Protein AF-0000000074259592 (afdb_homodimer)

InterPro domains:
  IPR006016 UspA [PF00582] (2-137)
  IPR014729 Rossmann-like alpha/beta/alpha sandwich fold [G3DSA:3.40.50.620] (1-137)

Solvent-accessible surface area (backbone atoms only — not comparable to full-atom values): 14559 Å² total; per-residue (Å²): 89,28,24,33,16,50,34,65,94,52,82,55,28,52,59,16,46,52,50,28,46,52,50,11,59,39,65,70,35,50,33,33,30,34,14,59,25,67,76,77,65,70,82,54,74,64,87,64,73,86,43,76,61,59,54,50,49,39,16,50,55,16,17,48,51,20,39,52,50,43,46,71,70,37,68,88,56,83,65,44,54,37,34,36,71,51,56,53,37,62,52,51,43,53,47,39,59,73,59,47,30,61,31,38,23,30,63,40,52,66,60,49,90,84,66,58,84,70,70,49,69,46,60,50,45,39,58,31,63,31,84,42,32,35,32,34,37,40,75,129,91,27,23,34,16,51,36,66,95,52,83,54,30,50,58,16,47,52,52,28,48,51,50,12,60,40,66,71,34,50,34,33,31,33,14,58,24,66,76,76,66,71,81,53,73,66,84,63,73,87,44,76,62,57,56,50,50,40,17,51,54,16,17,49,53,20,38,52,51,45,45,71,69,39,68,89,54,83,64,45,54,36,35,36,70,49,56,53,38,61,51,51,44,52,48,38,60,73,60,47,30,61,32,39,24,28,63,40,49,66,61,49,91,85,66,55,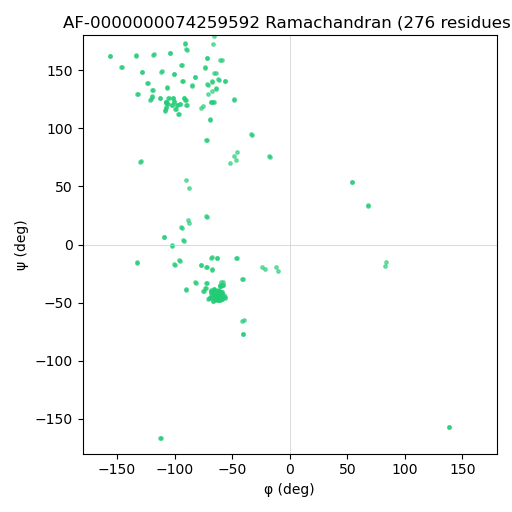84,71,69,49,70,46,60,50,44,37,58,32,63,32,83,43,33,34,33,34,36,40,76,129

Sequence (280 aa):
MPIVAAVDQSERAELVVTRAADLADAYGHDLHIVHVGTLSVGNLATESTQDSEDVDEASRAAEEVAREIGQRVQPDRSFDAIGLVGNPAEELIAYSQECDAEYIVISGRKKSPVGKALFGSVTQSLLLSADRPVVTVMPQMPIVAAVDQSERAELVVTRAADLADAYGHDLHIVHVGTLSVGNLATESTQDSEDVDEASRAAEEVAREIGQRVQPDRSFDAIGLVGNPAEELIAYSQECDAEYIVISGRKKSPVGKALFGSVTQSLLLSADRPVVTVMPQ

pLDDT: mean 87.68, std 16.37, range [43.25, 98.94]

Structure (mmCIF, N/CA/C/O backbone):
data_AF-0000000074259592-model_v1
#
loop_
_entity.id
_entity.type
_entity.pdbx_description
1 polymer 'Universal stress protein'
#
loop_
_atom_site.group_PDB
_atom_site.id
_atom_site.type_symbol
_atom_site.label_atom_id
_atom_site.label_alt_id
_atom_site.label_comp_id
_atom_site.label_asym_id
_atom_site.label_entity_id
_atom_site.label_seq_id
_atom_site.pdbx_PDB_ins_code
_atom_site.Cartn_x
_atom_site.Cartn_y
_atom_site.Cartn_z
_atom_site.occupancy
_atom_site.B_iso_or_equiv
_atom_site.auth_seq_id
_atom_site.auth_comp_id
_atom_site.auth_asym_id
_atom_site.auth_atom_id
_atom_site.pdbx_PDB_model_num
ATOM 1 N N . MET A 1 1 ? 12.102 -12.758 2.355 1 93.88 1 MET A N 1
ATOM 2 C CA . MET A 1 1 ? 10.812 -12.07 2.367 1 93.88 1 MET A CA 1
ATOM 3 C C . MET A 1 1 ? 10.555 -11.383 1.031 1 93.88 1 MET A C 1
ATOM 5 O O . MET A 1 1 ? 11 -10.25 0.816 1 93.88 1 MET A O 1
ATOM 9 N N . PRO A 1 2 ? 9.938 -12.117 0.135 1 98.62 2 PRO A N 1
ATOM 10 C CA . PRO A 1 2 ? 9.773 -11.578 -1.215 1 98.62 2 PRO A CA 1
ATOM 11 C C . PRO A 1 2 ? 8.742 -10.453 -1.275 1 98.62 2 PRO A C 1
ATOM 13 O O . PRO A 1 2 ? 7.973 -10.258 -0.329 1 98.62 2 PRO A O 1
ATOM 16 N N . ILE A 1 3 ? 8.836 -9.695 -2.322 1 98.88 3 ILE A N 1
ATOM 17 C CA . ILE A 1 3 ? 7.773 -8.781 -2.73 1 98.88 3 ILE A CA 1
ATOM 18 C C . ILE A 1 3 ? 6.828 -9.492 -3.693 1 98.88 3 ILE A C 1
ATOM 20 O O . ILE A 1 3 ? 7.262 -10.031 -4.715 1 98.88 3 ILE A O 1
ATOM 24 N N . VAL A 1 4 ? 5.555 -9.5 -3.342 1 98.88 4 VAL A N 1
ATOM 25 C CA . VAL A 1 4 ? 4.57 -10.18 -4.172 1 98.88 4 VAL A CA 1
ATOM 26 C C . VAL A 1 4 ? 3.844 -9.164 -5.055 1 98.88 4 VAL A C 1
ATOM 28 O O . VAL A 1 4 ? 3.197 -8.25 -4.547 1 98.88 4 VAL A O 1
ATOM 31 N N . ALA A 1 5 ? 4.031 -9.328 -6.332 1 98.88 5 ALA A N 1
ATOM 32 C CA . ALA A 1 5 ? 3.268 -8.562 -7.312 1 98.88 5 ALA A CA 1
ATOM 33 C C . ALA A 1 5 ? 2.072 -9.359 -7.824 1 98.88 5 ALA A C 1
ATOM 35 O O . ALA A 1 5 ? 2.24 -10.367 -8.516 1 98.88 5 ALA A O 1
ATOM 36 N N . ALA A 1 6 ? 0.923 -8.883 -7.457 1 98.56 6 ALA A N 1
ATOM 37 C CA . ALA A 1 6 ? -0.299 -9.523 -7.93 1 98.56 6 ALA A CA 1
ATOM 38 C C . ALA A 1 6 ? -0.765 -8.922 -9.25 1 98.56 6 ALA A C 1
ATOM 40 O O . ALA A 1 6 ? -1.098 -7.738 -9.312 1 98.56 6 ALA A O 1
ATOM 41 N N . VAL A 1 7 ? -0.852 -9.805 -10.305 1 97.69 7 VAL A N 1
ATOM 42 C CA . VAL A 1 7 ? -1.139 -9.25 -11.625 1 97.69 7 VAL A CA 1
ATOM 43 C C . VAL A 1 7 ? -2.312 -9.992 -12.25 1 97.69 7 VAL A C 1
ATOM 45 O O . VAL A 1 7 ? -2.613 -11.125 -11.875 1 97.69 7 VAL A O 1
ATOM 48 N N . ASP A 1 8 ? -3 -9.227 -13 1 92.06 8 ASP A N 1
ATOM 49 C CA . ASP A 1 8 ? -3.939 -9.82 -13.945 1 92.06 8 ASP A CA 1
ATOM 50 C C . ASP A 1 8 ? -3.482 -9.602 -15.391 1 92.06 8 ASP A C 1
ATOM 52 O O . ASP A 1 8 ? -2.318 -9.281 -15.633 1 92.06 8 ASP A O 1
ATOM 56 N N . GLN A 1 9 ? -4.359 -9.836 -16.312 1 90.25 9 GLN A N 1
ATOM 57 C CA . GLN A 1 9 ? -3.926 -9.766 -17.703 1 90.25 9 GLN A CA 1
ATOM 58 C C . GLN A 1 9 ? -4.195 -8.391 -18.297 1 90.25 9 GLN A C 1
ATOM 60 O O . GLN A 1 9 ? -4.113 -8.203 -19.516 1 90.25 9 GLN A O 1
ATOM 65 N N . SER A 1 10 ? -4.473 -7.422 -17.391 1 87.94 10 SER A N 1
ATOM 66 C CA . SER A 1 10 ? -4.734 -6.07 -17.859 1 87.94 10 SER A CA 1
ATOM 67 C C . SER A 1 10 ? -3.445 -5.254 -17.953 1 87.94 10 SER A C 1
ATOM 69 O O . SER A 1 10 ? -2.4 -5.688 -17.453 1 87.94 10 SER A O 1
ATOM 71 N N . GLU A 1 11 ? -3.502 -4.094 -18.609 1 87.81 11 GLU A N 1
ATOM 72 C CA . GLU A 1 11 ? -2.361 -3.199 -18.797 1 87.81 11 GLU A CA 1
ATOM 73 C C . GLU A 1 11 ? -1.863 -2.672 -17.453 1 87.81 11 GLU A C 1
ATOM 75 O O . GLU A 1 11 ? -0.73 -2.199 -17.344 1 87.81 11 GLU A O 1
ATOM 80 N N . ARG A 1 12 ? -2.549 -2.857 -16.453 1 91.44 12 ARG A N 1
ATOM 81 C CA . ARG A 1 12 ? -2.178 -2.369 -15.125 1 91.44 12 ARG A CA 1
ATOM 82 C C . ARG A 1 12 ? -1.099 -3.246 -14.5 1 91.44 12 ARG A C 1
ATOM 84 O O . ARG A 1 12 ? -0.443 -2.842 -13.531 1 91.44 12 ARG A O 1
ATOM 91 N N . ALA A 1 13 ? -0.958 -4.395 -15.039 1 95.56 13 ALA A N 1
ATOM 92 C CA . ALA A 1 13 ? 0.048 -5.332 -14.539 1 95.56 13 ALA A CA 1
ATOM 93 C C . ALA A 1 13 ? 1.448 -4.73 -14.633 1 95.56 13 ALA A C 1
ATOM 95 O O . ALA A 1 13 ? 2.305 -5.004 -13.789 1 95.56 13 ALA A O 1
ATOM 96 N N . GLU A 1 14 ? 1.618 -3.895 -15.664 1 95.75 14 GLU A N 1
ATOM 97 C CA . GLU A 1 14 ? 2.932 -3.283 -15.844 1 95.75 14 GLU A CA 1
ATOM 98 C C . GLU A 1 14 ? 3.285 -2.371 -14.672 1 95.75 14 GLU A C 1
ATOM 100 O O . GLU A 1 14 ? 4.414 -2.398 -14.18 1 95.75 14 GLU A O 1
ATOM 105 N N . LEU A 1 15 ? 2.338 -1.566 -14.258 1 95.38 15 LEU A N 1
ATOM 106 C CA . LEU A 1 15 ? 2.57 -0.665 -13.133 1 95.38 15 LEU A CA 1
ATOM 107 C C . LEU A 1 15 ? 2.881 -1.449 -11.859 1 95.38 15 LEU A C 1
ATOM 109 O O . LEU A 1 15 ? 3.781 -1.078 -11.102 1 95.38 15 LEU A O 1
ATOM 113 N N . VAL A 1 16 ? 2.166 -2.518 -11.695 1 97.88 16 VAL A N 1
ATOM 114 C CA . VAL A 1 16 ? 2.309 -3.34 -10.5 1 97.88 16 VAL A CA 1
ATOM 115 C C . VAL A 1 16 ? 3.691 -3.984 -10.477 1 97.88 16 VAL A C 1
ATOM 117 O O . VAL A 1 16 ? 4.398 -3.922 -9.469 1 97.88 16 VAL A O 1
ATOM 120 N N . VAL A 1 17 ? 4.074 -4.578 -11.586 1 98.5 17 VAL A N 1
ATOM 121 C CA . VAL A 1 17 ? 5.352 -5.277 -11.656 1 98.5 17 VAL A CA 1
ATOM 122 C C . VAL A 1 17 ? 6.496 -4.273 -11.523 1 98.5 17 VAL A C 1
ATOM 124 O O . VAL A 1 17 ? 7.477 -4.531 -10.82 1 98.5 17 VAL A O 1
ATOM 127 N N . THR A 1 18 ? 6.348 -3.117 -12.148 1 98 18 THR A N 1
ATOM 128 C CA . THR A 1 18 ? 7.383 -2.09 -12.078 1 98 18 THR A CA 1
ATOM 129 C C . THR A 1 18 ? 7.574 -1.621 -10.641 1 98 18 THR A C 1
ATOM 131 O O . THR A 1 18 ? 8.703 -1.55 -10.148 1 98 18 THR A O 1
ATOM 134 N N . ARG A 1 19 ? 6.516 -1.383 -10 1 98.06 19 ARG A N 1
ATOM 135 C CA . ARG A 1 19 ? 6.598 -0.915 -8.617 1 98.06 19 ARG A CA 1
ATOM 136 C C . ARG A 1 19 ? 7.133 -2.008 -7.699 1 98.06 19 ARG A C 1
ATOM 138 O O . ARG A 1 19 ? 7.949 -1.736 -6.812 1 98.06 19 ARG A O 1
ATOM 145 N N . ALA A 1 20 ? 6.652 -3.215 -7.887 1 98.75 20 ALA A N 1
ATOM 146 C CA . ALA A 1 20 ? 7.109 -4.336 -7.066 1 98.75 20 ALA A CA 1
ATOM 147 C C . ALA A 1 20 ? 8.602 -4.578 -7.258 1 98.75 20 ALA A C 1
ATOM 149 O O . ALA A 1 20 ? 9.312 -4.879 -6.297 1 98.75 20 ALA A O 1
ATOM 150 N N . ALA A 1 21 ? 9.047 -4.445 -8.477 1 98.69 21 ALA A N 1
ATOM 151 C CA . ALA A 1 21 ? 10.469 -4.605 -8.758 1 98.69 21 ALA A CA 1
ATOM 152 C C . ALA A 1 21 ? 11.297 -3.527 -8.062 1 98.69 21 ALA A C 1
ATOM 154 O O . ALA A 1 21 ? 12.344 -3.816 -7.488 1 98.69 21 ALA A O 1
ATOM 155 N N . ASP A 1 22 ? 10.805 -2.326 -8.18 1 98.06 22 ASP A N 1
ATOM 156 C CA . ASP A 1 22 ? 11.469 -1.21 -7.508 1 98.06 22 ASP A CA 1
ATOM 157 C C . ASP A 1 22 ? 11.57 -1.452 -6.004 1 98.06 22 ASP A C 1
ATOM 159 O O . ASP A 1 22 ? 12.625 -1.226 -5.406 1 98.06 22 ASP A O 1
ATOM 163 N N . LEU A 1 23 ? 10.523 -1.919 -5.414 1 98.38 23 LEU A N 1
ATOM 164 C CA . LEU A 1 23 ? 10.484 -2.24 -3.99 1 98.38 23 LEU A CA 1
ATOM 165 C C . LEU A 1 23 ? 11.445 -3.375 -3.662 1 98.38 23 LEU A C 1
ATOM 167 O O . LEU A 1 23 ? 12.172 -3.309 -2.67 1 98.38 23 LEU A O 1
ATOM 171 N N . ALA A 1 24 ? 11.438 -4.391 -4.469 1 98.56 24 ALA A N 1
ATOM 172 C CA . ALA A 1 24 ? 12.336 -5.523 -4.277 1 98.56 24 ALA A CA 1
ATOM 173 C C . ALA A 1 24 ? 13.797 -5.074 -4.297 1 98.56 24 ALA A C 1
ATOM 175 O O . ALA A 1 24 ? 14.602 -5.523 -3.479 1 98.56 24 ALA A O 1
ATOM 176 N N . ASP A 1 25 ? 14.086 -4.18 -5.191 1 98.25 25 ASP A N 1
ATOM 177 C CA . ASP A 1 25 ? 15.438 -3.633 -5.273 1 98.25 25 ASP A CA 1
ATOM 178 C C . ASP A 1 25 ? 15.789 -2.85 -4.008 1 98.25 25 ASP A C 1
ATOM 180 O O . ASP A 1 25 ? 16.891 -2.99 -3.469 1 98.25 25 ASP A O 1
ATOM 184 N N . ALA A 1 26 ? 14.891 -2.014 -3.596 1 98.06 26 ALA A N 1
ATOM 185 C CA . ALA A 1 26 ? 15.141 -1.176 -2.424 1 98.06 26 ALA A CA 1
ATOM 186 C C . ALA A 1 26 ? 15.453 -2.027 -1.198 1 98.06 26 ALA A C 1
ATOM 188 O O . ALA A 1 26 ? 16.312 -1.665 -0.385 1 98.06 26 ALA A O 1
ATOM 189 N N . TYR A 1 27 ? 14.781 -3.238 -1.119 1 98 27 TYR A N 1
ATOM 190 C CA . TYR A 1 27 ? 14.938 -4.094 0.052 1 98 27 TYR A CA 1
ATOM 191 C C . TYR A 1 27 ? 15.992 -5.164 -0.189 1 98 27 TYR A C 1
ATOM 193 O O . TYR A 1 27 ? 16.438 -5.824 0.749 1 98 27 TYR A O 1
ATOM 201 N N . GLY A 1 28 ? 16.359 -5.32 -1.432 1 98.06 28 GLY A N 1
ATOM 202 C CA . GLY A 1 28 ? 17.188 -6.469 -1.768 1 98.06 28 GLY A CA 1
ATOM 203 C C . GLY A 1 28 ? 16.453 -7.789 -1.618 1 98.06 28 GLY A C 1
ATOM 204 O O . GLY A 1 28 ? 17.031 -8.773 -1.156 1 98.06 28 GLY A O 1
ATOM 205 N N . HIS A 1 29 ? 15.18 -7.801 -1.89 1 98.38 29 HIS A N 1
ATOM 206 C CA . HIS A 1 29 ? 14.336 -8.984 -1.75 1 98.38 29 HIS A CA 1
ATOM 207 C C . HIS A 1 29 ? 14.023 -9.602 -3.109 1 98.38 29 HIS A C 1
ATOM 209 O O . HIS A 1 29 ? 14.227 -8.969 -4.145 1 98.38 29 HIS A O 1
ATOM 215 N N . ASP A 1 30 ? 13.555 -10.805 -3.15 1 98.69 30 ASP A N 1
ATOM 216 C CA . ASP A 1 30 ? 13.094 -11.461 -4.371 1 98.69 30 ASP A CA 1
ATOM 217 C C . ASP A 1 30 ? 11.75 -10.898 -4.824 1 98.69 30 ASP A C 1
ATOM 219 O O . ASP A 1 30 ? 10.984 -10.375 -4.012 1 98.69 30 ASP A O 1
ATOM 223 N N . LEU A 1 31 ? 11.586 -10.992 -6.074 1 98.88 31 LEU A N 1
ATOM 224 C CA . LEU A 1 31 ? 10.312 -10.594 -6.676 1 98.88 31 LEU A CA 1
ATOM 225 C C . LEU A 1 31 ? 9.508 -11.82 -7.098 1 98.88 31 LEU A C 1
ATOM 227 O O . LEU A 1 31 ? 10.008 -12.672 -7.832 1 98.88 31 LEU A O 1
ATOM 231 N N . HIS A 1 32 ? 8.297 -11.938 -6.539 1 98.94 32 HIS A N 1
ATOM 232 C CA . HIS A 1 32 ? 7.34 -12.945 -6.973 1 98.94 32 HIS A CA 1
ATOM 233 C C . HIS A 1 32 ? 6.184 -12.32 -7.746 1 98.94 32 HIS A C 1
ATOM 235 O O . HIS A 1 32 ? 5.445 -11.492 -7.207 1 98.94 32 HIS A O 1
ATOM 241 N N . ILE A 1 33 ? 6.082 -12.648 -8.977 1 98.94 33 ILE A N 1
ATOM 242 C CA . ILE A 1 33 ? 4.941 -12.219 -9.773 1 98.94 33 ILE A CA 1
ATOM 243 C C . ILE A 1 33 ? 3.877 -13.312 -9.789 1 98.94 33 ILE A C 1
ATOM 245 O O . ILE A 1 33 ? 4.133 -14.43 -10.234 1 98.94 33 ILE A O 1
ATOM 249 N N . VAL A 1 34 ? 2.686 -12.938 -9.305 1 98.88 34 VAL A N 1
ATOM 250 C CA . VAL A 1 34 ? 1.659 -13.945 -9.055 1 98.88 34 VAL A CA 1
ATOM 251 C C . VAL A 1 34 ? 0.428 -13.648 -9.914 1 98.88 34 VAL A C 1
ATOM 253 O O . VAL A 1 34 ? -0.074 -12.523 -9.922 1 98.88 34 VAL A O 1
ATOM 256 N N . HIS A 1 35 ? 0.006 -14.578 -10.609 1 98.56 35 HIS A N 1
ATOM 257 C CA . HIS A 1 35 ? -1.274 -14.562 -11.305 1 98.56 35 HIS A CA 1
ATOM 258 C C . HIS A 1 35 ? -2.178 -15.695 -10.828 1 98.56 35 HIS A C 1
ATOM 260 O O . HIS A 1 35 ? -1.731 -16.828 -10.688 1 98.56 35 HIS A O 1
ATOM 266 N N . VAL A 1 36 ? -3.451 -15.32 -10.555 1 97.62 36 VAL A N 1
ATOM 267 C CA . VAL A 1 36 ? -4.426 -16.297 -10.086 1 97.62 36 VAL A CA 1
ATOM 268 C C . VAL A 1 36 ? -5.43 -16.594 -11.195 1 97.62 36 VAL A C 1
ATOM 270 O O . VAL A 1 36 ? -6.121 -15.695 -11.672 1 97.62 36 VAL A O 1
ATOM 273 N N . GLY A 1 37 ? -5.453 -17.797 -11.594 1 93.62 37 GLY A N 1
ATOM 274 C CA . GLY A 1 37 ? -6.406 -18.25 -12.594 1 93.62 37 GLY A CA 1
ATOM 275 C C . GLY A 1 37 ? -7.652 -18.859 -11.992 1 93.62 37 GLY A C 1
ATOM 276 O O . GLY A 1 37 ? -7.699 -19.141 -10.797 1 93.62 37 GLY A O 1
ATOM 277 N N . THR A 1 38 ? -8.805 -18.812 -12.781 1 80.94 38 THR A N 1
ATOM 278 C CA . THR A 1 38 ? -10.031 -19.469 -12.359 1 80.94 38 THR A CA 1
ATOM 279 C C . THR A 1 38 ? -10.211 -20.797 -13.07 1 80.94 38 THR A C 1
ATOM 281 O O . THR A 1 38 ? -9.648 -21.016 -14.148 1 80.94 38 THR A O 1
ATOM 284 N N . LEU A 1 39 ? -10.812 -21.703 -12.305 1 72.12 39 LEU A N 1
ATOM 285 C CA . LEU A 1 39 ? -11.156 -22.969 -12.961 1 72.12 39 LEU A CA 1
ATOM 286 C C . LEU A 1 39 ? -12.328 -22.781 -13.922 1 72.12 39 LEU A C 1
ATOM 288 O O . LEU A 1 39 ? -13.281 -22.062 -13.609 1 72.12 39 LEU A O 1
ATOM 292 N N . SER A 1 40 ? -12.164 -22.453 -15.195 1 57.25 40 SER A N 1
ATOM 293 C CA . SER A 1 40 ? -13.266 -22.406 -16.156 1 57.25 40 SER A CA 1
ATOM 294 C C . SER A 1 40 ? -14.328 -23.453 -15.852 1 57.25 40 SER A C 1
ATOM 296 O O . SER A 1 40 ? -14.008 -24.625 -15.656 1 57.25 40 SER A O 1
ATOM 298 N N . VAL A 1 41 ? -15.445 -23.078 -15.062 1 52.91 41 VAL A N 1
ATOM 299 C CA . VAL A 1 41 ? -16.594 -23.969 -14.867 1 52.91 41 VAL A CA 1
ATOM 300 C C . VAL A 1 41 ? -17.031 -24.562 -16.203 1 52.91 41 VAL A C 1
ATOM 302 O O . VAL A 1 41 ? -18.125 -25.125 -16.312 1 52.91 41 VAL A O 1
ATOM 305 N N . GLY A 1 42 ? -16.641 -24.188 -17.328 1 46.44 42 GLY A N 1
ATOM 306 C CA . GLY A 1 42 ? -17.375 -24.812 -18.391 1 46.44 42 GLY A CA 1
ATOM 307 C C . GLY A 1 42 ? -17.656 -26.297 -18.141 1 46.44 42 GLY A C 1
ATOM 308 O O . GLY A 1 42 ? -18.781 -26.766 -18.344 1 46.44 42 GLY A O 1
ATOM 309 N N . ASN A 1 43 ? -16.672 -27.125 -18.328 1 43.88 43 ASN A N 1
ATOM 310 C CA . ASN A 1 43 ? -16.969 -28.547 -18.516 1 43.88 43 ASN A CA 1
ATOM 311 C C . ASN A 1 43 ? -17.422 -29.203 -17.219 1 43.88 43 ASN A C 1
ATOM 313 O O . ASN A 1 43 ? -16.781 -30.125 -16.719 1 43.88 43 ASN A O 1
ATOM 317 N N . LEU A 1 44 ? -17.922 -28.375 -16.359 1 45.38 44 LEU A N 1
ATOM 318 C CA . LEU A 1 44 ? -18.359 -29.031 -15.125 1 45.38 44 LEU A CA 1
ATOM 319 C C . LEU A 1 44 ? -19.562 -29.922 -15.383 1 45.38 44 LEU A C 1
ATOM 321 O O . LEU A 1 44 ? -20.234 -30.359 -14.445 1 45.38 44 LEU A O 1
ATOM 325 N N . ALA A 1 45 ? -20.188 -29.828 -16.547 1 43.25 45 ALA A N 1
ATOM 326 C CA . ALA A 1 45 ? -21.328 -30.734 -16.531 1 43.25 45 ALA A CA 1
ATOM 327 C C . ALA A 1 45 ? -20.969 -32.062 -15.844 1 43.25 45 ALA A C 1
ATOM 329 O O . ALA A 1 45 ? -21.859 -32.781 -15.383 1 43.25 45 ALA A O 1
ATOM 330 N N . THR A 1 46 ? -20.016 -32.875 -16.438 1 43.62 46 THR A N 1
ATOM 331 C CA . THR A 1 46 ? -19.969 -34.25 -15.914 1 43.62 46 THR A CA 1
ATOM 332 C C . THR A 1 46 ? -19.422 -34.25 -14.484 1 43.62 46 THR A C 1
ATOM 334 O O . THR A 1 46 ? -18.484 -33.531 -14.172 1 43.62 46 THR A O 1
ATOM 337 N N . GLU A 1 47 ? -20.234 -34.5 -13.438 1 44.34 47 GLU A N 1
ATOM 338 C CA . GLU A 1 47 ? -20.062 -34.812 -12.023 1 44.34 47 GLU A CA 1
ATOM 339 C C . GLU A 1 47 ? -18.625 -35.156 -11.695 1 44.34 47 GLU A C 1
ATOM 341 O O . GLU A 1 47 ? -18.312 -35.562 -10.57 1 44.34 47 GLU A O 1
ATOM 346 N N . SER A 1 48 ? -17.812 -35.531 -12.703 1 44.03 48 SER A N 1
ATOM 347 C CA . SER A 1 48 ? -16.609 -36.25 -12.305 1 44.03 48 SER A CA 1
ATOM 348 C C . SER A 1 48 ? -15.672 -35.344 -11.508 1 44.03 48 SER A C 1
ATOM 350 O O . SER A 1 48 ? -15.82 -34.125 -11.516 1 44.03 48 SER A O 1
ATOM 352 N N . THR A 1 49 ? -14.523 -35.875 -10.898 1 46.56 49 THR A N 1
ATOM 353 C CA . THR A 1 49 ? -13.352 -35.562 -10.086 1 46.56 49 THR A CA 1
ATOM 354 C C . THR A 1 49 ? -12.641 -34.312 -10.617 1 46.56 49 THR A C 1
ATOM 356 O O . THR A 1 49 ? -12.172 -34.312 -11.758 1 46.56 49 THR A O 1
ATOM 359 N N . GLN A 1 50 ? -13.172 -33.062 -10.461 1 52.22 50 GLN A N 1
ATOM 360 C CA . GLN A 1 50 ? -12.172 -32.031 -10.648 1 52.22 50 GLN A CA 1
ATOM 361 C C . GLN A 1 50 ? -10.758 -32.594 -10.531 1 52.22 50 GLN A C 1
ATOM 363 O O . GLN A 1 50 ? -10.336 -33 -9.445 1 52.22 50 GLN A O 1
ATOM 368 N N . ASP A 1 51 ? -10.305 -33.25 -11.492 1 57.91 51 ASP A N 1
ATOM 369 C CA . ASP A 1 51 ? -9.086 -34.062 -11.477 1 57.91 51 ASP A CA 1
ATOM 370 C C . ASP A 1 51 ? -7.852 -33.156 -11.297 1 57.91 51 ASP A C 1
ATOM 372 O O . ASP A 1 51 ? -7.797 -32.062 -11.828 1 57.91 51 ASP A O 1
ATOM 376 N N . SER A 1 52 ? -7.031 -33.406 -10.234 1 65.69 52 SER A N 1
ATOM 377 C CA . SER A 1 52 ? -5.707 -32.875 -9.961 1 65.69 52 SER A CA 1
ATOM 378 C C . SER A 1 52 ? -5.035 -32.375 -11.242 1 65.69 52 SER A C 1
ATOM 380 O O . SER A 1 52 ? -4.277 -31.406 -11.219 1 65.69 52 SER A O 1
ATOM 382 N N . GLU A 1 53 ? -5.543 -32.906 -12.383 1 71.62 53 GLU A N 1
ATOM 383 C CA . GLU A 1 53 ? -4.895 -32.562 -13.641 1 71.62 53 GLU A CA 1
ATOM 384 C C . GLU A 1 53 ? -5.375 -31.188 -14.156 1 71.62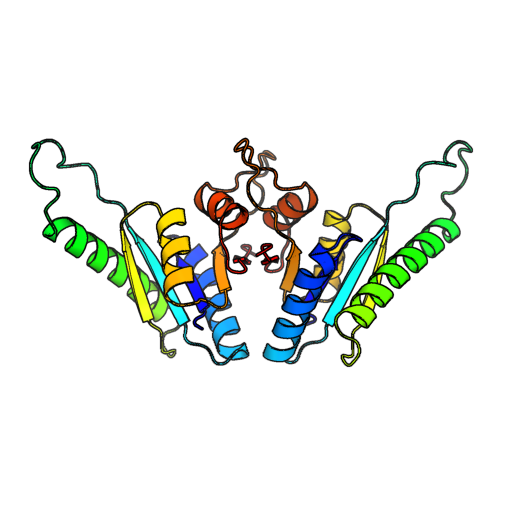 53 GLU A C 1
ATOM 386 O O . GLU A 1 53 ? -4.598 -30.422 -14.727 1 71.62 53 GLU A O 1
ATOM 391 N N . ASP A 1 54 ? -6.652 -30.875 -13.867 1 76.75 54 ASP A N 1
ATOM 392 C CA . ASP A 1 54 ? -7.219 -29.625 -14.336 1 76.75 54 ASP A CA 1
ATOM 393 C C . ASP A 1 54 ? -6.648 -28.438 -13.562 1 76.75 54 ASP A C 1
ATOM 395 O O . ASP A 1 54 ? -6.34 -27.391 -14.141 1 76.75 54 ASP A O 1
ATOM 399 N N . VAL A 1 55 ? -6.383 -28.75 -12.289 1 80.62 55 VAL A N 1
ATOM 400 C CA . VAL A 1 55 ? -5.832 -27.703 -11.445 1 80.62 55 VAL A CA 1
ATOM 401 C C . VAL A 1 55 ? -4.375 -27.438 -11.82 1 80.62 55 VAL A C 1
ATOM 403 O O . VAL A 1 55 ? -3.939 -26.281 -11.875 1 80.62 55 VAL A O 1
ATOM 406 N N . ASP A 1 56 ? -3.734 -28.469 -12.125 1 87 56 ASP A N 1
ATOM 407 C CA . ASP A 1 56 ? -2.33 -28.344 -12.508 1 87 56 ASP A CA 1
ATOM 408 C C . ASP A 1 56 ? -2.18 -27.578 -13.812 1 87 56 ASP A C 1
ATOM 410 O O . ASP A 1 56 ? -1.287 -26.734 -13.945 1 87 56 ASP A O 1
ATOM 414 N N . GLU A 1 57 ? -3.127 -27.891 -14.711 1 89.44 57 GLU A N 1
ATOM 415 C CA . GLU A 1 57 ? -3.082 -27.172 -15.992 1 89.44 57 GLU A CA 1
ATOM 416 C C . GLU A 1 57 ? -3.428 -25.703 -15.82 1 89.44 57 GLU A C 1
ATOM 418 O O . GLU A 1 57 ? -2.795 -24.844 -16.422 1 89.44 57 GLU A O 1
ATOM 423 N N . ALA A 1 58 ? -4.371 -25.453 -15.031 1 91.75 58 ALA A N 1
ATOM 424 C CA . ALA A 1 58 ? -4.777 -24.078 -14.781 1 91.75 58 ALA A CA 1
ATOM 425 C C . ALA A 1 58 ? -3.666 -23.281 -14.094 1 91.75 58 ALA A C 1
ATOM 427 O O . ALA A 1 58 ? -3.428 -22.125 -14.414 1 91.75 58 ALA A O 1
ATOM 428 N N . SER A 1 59 ? -3.002 -23.953 -13.172 1 94.94 59 SER A N 1
ATOM 429 C CA . SER A 1 59 ? -1.894 -23.328 -12.461 1 94.94 59 SER A CA 1
ATOM 430 C C . SER A 1 59 ? -0.735 -23.031 -13.406 1 94.94 59 SER A C 1
ATOM 432 O O . SER A 1 59 ? -0.135 -21.953 -13.328 1 94.94 59 SER A O 1
ATOM 434 N N . ARG A 1 60 ? -0.47 -23.953 -14.258 1 96 60 ARG A N 1
ATOM 435 C CA . ARG A 1 60 ? 0.604 -23.75 -15.227 1 96 60 ARG A CA 1
ATOM 436 C C . ARG A 1 60 ? 0.277 -22.609 -16.172 1 96 60 ARG A C 1
ATOM 438 O O . ARG A 1 60 ? 1.148 -21.797 -16.516 1 96 60 ARG A O 1
ATOM 445 N N . ALA A 1 61 ? -1.005 -22.594 -16.609 1 95.5 61 ALA A N 1
ATOM 446 C CA . ALA A 1 61 ? -1.436 -21.516 -17.484 1 95.5 61 ALA A CA 1
ATOM 447 C C . ALA A 1 61 ? -1.3 -20.156 -16.781 1 95.5 61 ALA A C 1
ATOM 449 O O . ALA A 1 61 ? -0.833 -19.188 -17.391 1 95.5 61 ALA A O 1
ATOM 450 N N . ALA A 1 62 ? -1.658 -20.141 -15.531 1 97.31 62 ALA A N 1
ATOM 451 C CA . ALA A 1 62 ? -1.545 -18.922 -14.742 1 97.31 62 ALA A CA 1
ATOM 452 C C . ALA A 1 62 ? -0.084 -18.516 -14.555 1 97.31 62 ALA A C 1
ATOM 454 O O . ALA A 1 62 ? 0.258 -17.344 -14.625 1 97.31 62 ALA A O 1
ATOM 455 N N . GLU A 1 63 ? 0.754 -19.484 -14.297 1 98.25 63 GLU A N 1
ATOM 456 C CA . GLU A 1 63 ? 2.186 -19.234 -14.148 1 98.25 63 GLU A CA 1
ATOM 457 C C . GLU A 1 63 ? 2.773 -18.625 -15.422 1 98.25 63 GLU A C 1
ATOM 459 O O . GLU A 1 63 ? 3.613 -17.734 -15.359 1 98.25 63 GLU A O 1
ATOM 464 N N . GLU A 1 64 ? 2.338 -19.172 -16.531 1 97.94 64 GLU A N 1
ATOM 465 C CA . GLU A 1 64 ? 2.824 -18.656 -17.797 1 97.94 64 GLU A CA 1
ATOM 466 C C . GLU A 1 64 ? 2.439 -17.188 -18 1 97.94 64 GLU A C 1
ATOM 468 O O . GLU A 1 64 ? 3.234 -16.406 -18.5 1 97.94 64 GLU A O 1
ATOM 473 N N . VAL A 1 65 ? 1.254 -16.859 -17.625 1 97.69 65 VAL A N 1
ATOM 474 C CA . VAL A 1 65 ? 0.81 -15.469 -17.703 1 97.69 65 VAL A CA 1
ATOM 475 C C . VAL A 1 65 ? 1.724 -14.586 -16.859 1 97.69 65 VAL A C 1
ATOM 477 O O . VAL A 1 65 ? 2.203 -13.547 -17.328 1 97.69 65 VAL A O 1
ATOM 480 N N . ALA A 1 66 ? 2.021 -15.008 -15.625 1 98.56 66 ALA A N 1
ATOM 481 C CA . ALA A 1 66 ? 2.906 -14.258 -14.734 1 98.56 66 ALA A CA 1
ATOM 482 C C . ALA A 1 66 ? 4.301 -14.117 -15.336 1 98.56 66 ALA A C 1
ATOM 484 O O . ALA A 1 66 ? 4.902 -13.039 -15.281 1 98.56 66 ALA A O 1
ATOM 485 N N . ARG A 1 67 ? 4.742 -15.203 -15.914 1 98.62 67 ARG A N 1
ATOM 486 C CA . ARG A 1 67 ? 6.07 -15.219 -16.516 1 98.62 67 ARG A CA 1
ATOM 487 C C . ARG A 1 67 ? 6.152 -14.242 -17.688 1 98.62 67 ARG A C 1
ATOM 489 O O . ARG A 1 67 ? 7.105 -13.469 -17.797 1 98.62 67 ARG A O 1
ATOM 496 N N . GLU A 1 68 ? 5.164 -14.312 -18.516 1 98.31 68 GLU A N 1
ATOM 497 C CA . GLU A 1 68 ? 5.141 -13.438 -19.688 1 98.31 68 GLU A CA 1
ATOM 498 C C . GLU A 1 68 ? 5.121 -11.969 -19.281 1 98.31 68 GLU A C 1
ATOM 500 O O . GLU A 1 68 ? 5.828 -11.141 -19.859 1 98.31 68 GLU A O 1
ATOM 505 N N . ILE A 1 69 ? 4.328 -11.641 -18.344 1 98.31 69 ILE A N 1
ATOM 506 C CA . ILE A 1 69 ? 4.227 -10.266 -17.859 1 98.31 69 ILE A CA 1
ATOM 507 C C . ILE A 1 69 ? 5.562 -9.828 -17.281 1 98.31 69 ILE A C 1
ATOM 509 O O . ILE A 1 69 ? 6.051 -8.734 -17.578 1 98.31 69 ILE A O 1
ATOM 513 N N . GLY A 1 70 ? 6.164 -10.664 -16.422 1 98.5 70 GLY A N 1
ATOM 514 C CA . GLY A 1 70 ? 7.457 -10.344 -15.828 1 98.5 70 GLY A CA 1
ATOM 515 C C . GLY A 1 70 ? 8.539 -10.109 -16.875 1 98.5 70 GLY A C 1
ATOM 516 O O . GLY A 1 70 ? 9.305 -9.156 -16.766 1 98.5 70 GLY A O 1
ATOM 517 N N . GLN A 1 71 ? 8.547 -11 -17.828 1 98.44 71 GLN A N 1
ATOM 518 C CA . GLN A 1 71 ? 9.562 -10.914 -18.875 1 98.44 71 GLN A CA 1
ATOM 519 C C . GLN A 1 71 ? 9.375 -9.648 -19.719 1 98.44 71 GLN A C 1
ATOM 521 O O . GLN A 1 71 ? 10.359 -9.023 -20.125 1 98.44 71 GLN A O 1
ATOM 526 N N . ARG A 1 72 ? 8.156 -9.32 -19.969 1 97.88 72 ARG A N 1
ATOM 527 C CA . ARG A 1 72 ? 7.859 -8.125 -20.75 1 97.88 72 ARG A CA 1
ATOM 528 C C . ARG A 1 72 ? 8.227 -6.859 -19.984 1 97.88 72 ARG A C 1
ATOM 530 O O . ARG A 1 72 ? 8.805 -5.93 -20.547 1 97.88 72 ARG A O 1
ATOM 537 N N . VAL A 1 73 ? 7.988 -6.844 -18.766 1 97.88 73 VAL A N 1
ATOM 538 C CA . VAL A 1 73 ? 8.102 -5.621 -17.969 1 97.88 73 VAL A CA 1
ATOM 539 C C . VAL A 1 73 ? 9.508 -5.5 -17.406 1 97.88 73 VAL A C 1
ATOM 541 O O . VAL A 1 73 ? 10.047 -4.395 -17.281 1 97.88 73 VAL A O 1
ATOM 544 N N . GLN A 1 74 ? 10.023 -6.621 -17.016 1 97.81 74 GLN A N 1
ATOM 545 C CA . GLN A 1 74 ? 11.352 -6.668 -16.422 1 97.81 74 GLN A CA 1
ATOM 546 C C . GLN A 1 74 ? 12.227 -7.723 -17.094 1 97.81 74 GLN A C 1
ATOM 548 O O . GLN A 1 74 ? 12.641 -8.695 -16.453 1 97.81 74 GLN A O 1
ATOM 553 N N . PRO A 1 75 ? 12.648 -7.492 -18.281 1 97.38 75 PRO A N 1
ATOM 554 C CA . PRO A 1 75 ? 13.336 -8.531 -19.047 1 97.38 75 PRO A CA 1
ATOM 555 C C . PRO A 1 75 ? 14.703 -8.891 -18.469 1 97.38 75 PRO A C 1
ATOM 557 O O . PRO A 1 75 ? 15.164 -10.023 -18.641 1 97.38 75 PRO A O 1
ATOM 560 N N . ASP A 1 76 ? 15.281 -8.016 -17.688 1 97 76 ASP A N 1
ATOM 561 C CA . ASP A 1 76 ? 16.641 -8.258 -17.219 1 97 76 ASP A CA 1
ATOM 562 C C . ASP A 1 76 ? 16.656 -8.586 -15.727 1 97 76 ASP A C 1
ATOM 564 O O . ASP A 1 76 ? 17.734 -8.672 -15.125 1 97 76 ASP A O 1
ATOM 568 N N . ARG A 1 77 ? 15.5 -8.727 -15.18 1 96.75 77 ARG A N 1
ATOM 569 C CA . ARG A 1 77 ? 15.422 -8.977 -13.742 1 96.75 77 ARG A CA 1
ATOM 570 C C . ARG A 1 77 ? 15.039 -10.43 -13.461 1 96.75 77 ARG A C 1
ATOM 572 O O . ARG A 1 77 ? 14.172 -10.984 -14.133 1 96.75 77 ARG A O 1
ATOM 579 N N . SER A 1 78 ? 15.773 -10.961 -12.531 1 98 78 SER A N 1
ATOM 580 C CA . SER A 1 78 ? 15.328 -12.258 -12.031 1 98 78 SER A CA 1
ATOM 581 C C . SER A 1 78 ? 14.062 -12.125 -11.195 1 98 78 SER A C 1
ATOM 583 O O . SER A 1 78 ? 13.93 -11.195 -10.398 1 98 78 SER A O 1
ATOM 585 N N . PHE A 1 79 ? 13.172 -13.031 -11.422 1 98.75 79 PHE A N 1
ATOM 586 C CA . PHE A 1 79 ? 11.945 -13.102 -10.633 1 98.75 79 PHE A CA 1
ATOM 587 C C . PHE A 1 79 ? 11.375 -14.516 -10.656 1 98.75 79 PHE A C 1
ATOM 589 O O . PHE A 1 79 ? 11.75 -15.336 -11.5 1 98.75 79 PHE A O 1
ATOM 596 N N . ASP A 1 80 ? 10.477 -14.789 -9.695 1 98.81 80 ASP A N 1
ATOM 597 C CA . ASP A 1 80 ? 9.695 -16.016 -9.703 1 98.81 80 ASP A CA 1
ATOM 598 C C . ASP A 1 80 ? 8.281 -15.773 -10.219 1 98.81 80 ASP A C 1
ATOM 600 O O . ASP A 1 80 ? 7.598 -14.844 -9.766 1 98.81 80 ASP A O 1
ATOM 604 N N . ALA A 1 81 ? 7.953 -16.547 -11.195 1 98.81 81 ALA A N 1
ATOM 605 C CA . ALA A 1 81 ? 6.57 -16.531 -11.664 1 98.81 81 ALA A CA 1
ATOM 606 C C . ALA A 1 81 ? 5.738 -17.594 -10.945 1 98.81 81 ALA A C 1
ATOM 608 O O . ALA A 1 81 ? 6.105 -18.781 -10.938 1 98.81 81 ALA A O 1
ATOM 609 N N . ILE A 1 82 ? 4.645 -17.125 -10.367 1 98.75 82 ILE A N 1
ATOM 610 C CA . ILE A 1 82 ? 3.801 -18.016 -9.586 1 98.75 82 ILE A CA 1
ATOM 611 C C . ILE A 1 82 ? 2.391 -18.047 -10.164 1 98.75 82 ILE A C 1
ATOM 613 O O . ILE A 1 82 ? 1.799 -16.984 -10.422 1 98.75 82 ILE A O 1
ATOM 617 N N . GLY A 1 83 ? 1.917 -19.219 -10.484 1 98.31 83 GLY A N 1
ATOM 618 C CA . GLY A 1 83 ? 0.539 -19.422 -10.898 1 98.31 83 GLY A CA 1
ATOM 619 C C . GLY A 1 83 ? -0.297 -20.125 -9.844 1 98.31 83 GLY A C 1
ATOM 620 O O . GLY A 1 83 ? 0.058 -21.219 -9.383 1 98.31 83 GLY A O 1
ATOM 621 N N . LEU A 1 84 ? -1.373 -19.453 -9.453 1 97.56 84 LEU A N 1
ATOM 622 C CA . LEU A 1 84 ? -2.305 -20.016 -8.492 1 97.56 84 LEU A CA 1
ATOM 623 C C . LEU A 1 84 ? -3.693 -20.172 -9.102 1 97.56 84 LEU A C 1
ATOM 625 O O . LEU A 1 84 ? -3.973 -19.609 -10.164 1 97.56 84 LEU A O 1
ATOM 629 N N . VAL A 1 85 ? -4.559 -20.984 -8.477 1 96.19 85 VAL A N 1
ATOM 630 C CA . VAL A 1 85 ? -5.91 -21.203 -8.969 1 96.19 85 VAL A CA 1
ATOM 631 C C . VAL A 1 85 ? -6.914 -21.047 -7.832 1 96.19 85 VAL A C 1
ATOM 633 O O . VAL A 1 85 ? -6.742 -21.641 -6.758 1 96.19 85 VAL A O 1
ATOM 636 N N . GLY A 1 86 ? -7.91 -20.266 -8.047 1 95.25 86 GLY A N 1
ATOM 637 C CA . GLY A 1 86 ? -8.938 -20.062 -7.035 1 95.25 86 GLY A CA 1
ATOM 638 C C . GLY A 1 86 ? -9.367 -18.609 -6.922 1 95.25 86 GLY A C 1
ATOM 639 O O . GLY A 1 86 ? -9.391 -17.875 -7.918 1 95.25 86 GLY A O 1
ATOM 640 N N . ASN A 1 87 ? -9.906 -18.281 -5.773 1 93.75 87 ASN A N 1
ATOM 641 C CA . ASN A 1 87 ? -10.242 -16.891 -5.508 1 93.75 87 ASN A CA 1
ATOM 642 C C . ASN A 1 87 ? -8.992 -16.031 -5.367 1 93.75 87 ASN A C 1
ATOM 644 O O . ASN A 1 87 ? -8.141 -16.297 -4.52 1 93.75 87 ASN A O 1
ATOM 648 N N . PRO A 1 88 ? -8.945 -15.086 -6.148 1 95.31 88 PRO A N 1
ATOM 649 C CA . PRO A 1 88 ? -7.699 -14.32 -6.191 1 95.31 88 PRO A CA 1
ATOM 650 C C . PRO A 1 88 ? -7.297 -13.766 -4.824 1 95.31 88 PRO A C 1
ATOM 652 O O . PRO A 1 88 ? -6.145 -13.914 -4.41 1 95.31 88 PRO A O 1
ATOM 655 N N . ALA A 1 89 ? -8.203 -13.211 -4.113 1 94.38 89 ALA A N 1
ATOM 656 C CA . ALA A 1 89 ? -7.863 -12.625 -2.82 1 94.38 89 ALA A CA 1
ATOM 657 C C . ALA A 1 89 ? -7.402 -13.688 -1.836 1 94.38 89 ALA A C 1
ATOM 659 O O . ALA A 1 89 ? -6.391 -13.523 -1.156 1 94.38 89 ALA A O 1
ATOM 660 N N . GLU A 1 90 ? -8.117 -14.789 -1.776 1 95.81 90 GLU A N 1
ATOM 661 C CA . GLU A 1 90 ? -7.785 -15.875 -0.859 1 95.81 90 GLU A CA 1
ATOM 662 C C . GLU A 1 90 ? -6.418 -16.469 -1.186 1 95.81 90 GLU A C 1
ATOM 664 O O . GLU A 1 90 ? -5.609 -16.703 -0.287 1 95.81 90 GLU A O 1
ATOM 669 N N . GLU A 1 91 ? -6.215 -16.656 -2.439 1 97.38 91 GLU A N 1
ATOM 670 C CA . GLU A 1 91 ? -4.953 -17.25 -2.873 1 97.38 91 GLU A CA 1
ATOM 671 C C . GLU A 1 91 ? -3.779 -16.312 -2.598 1 97.38 91 GLU A C 1
ATOM 673 O O . GLU A 1 91 ? -2.717 -16.75 -2.152 1 97.38 91 GLU A O 1
ATOM 678 N N . LEU A 1 92 ? -3.969 -15.055 -2.838 1 98 92 LEU A N 1
ATOM 679 C CA . LEU A 1 92 ? -2.904 -14.078 -2.621 1 98 92 LEU A CA 1
ATOM 680 C C . LEU A 1 92 ? -2.574 -13.961 -1.138 1 98 92 LEU A C 1
ATOM 682 O O . LEU A 1 92 ? -1.402 -13.859 -0.765 1 98 92 LEU A O 1
ATOM 686 N N . ILE A 1 93 ? -3.598 -13.953 -0.314 1 97 93 ILE A N 1
ATOM 687 C CA . ILE A 1 93 ? -3.393 -13.859 1.127 1 97 93 ILE A CA 1
ATOM 688 C C . ILE A 1 93 ? -2.643 -15.094 1.623 1 97 93 ILE A C 1
ATOM 690 O O . ILE A 1 93 ? -1.649 -14.977 2.344 1 97 93 ILE A O 1
ATOM 694 N N . ALA A 1 94 ? -3.074 -16.25 1.216 1 98.06 94 ALA A N 1
ATOM 695 C CA . ALA A 1 94 ? -2.445 -17.5 1.628 1 98.06 94 ALA A CA 1
ATOM 696 C C . ALA A 1 94 ? -0.991 -17.562 1.166 1 98.06 94 ALA A C 1
ATOM 698 O O . ALA A 1 94 ? -0.1 -17.922 1.944 1 98.06 94 ALA A O 1
ATOM 699 N N . TYR A 1 95 ? -0.792 -17.188 -0.031 1 98.38 95 TYR A N 1
ATOM 700 C CA . TYR A 1 95 ? 0.556 -17.25 -0.583 1 98.38 95 TYR A CA 1
ATOM 701 C C . TYR A 1 95 ? 1.483 -16.281 0.124 1 98.38 95 TYR A C 1
ATOM 703 O O . TYR A 1 95 ? 2.631 -16.609 0.428 1 98.38 95 TYR A O 1
ATOM 711 N N . SER A 1 96 ? 0.995 -15.047 0.311 1 97.94 96 SER A N 1
ATOM 712 C CA . SER A 1 96 ? 1.813 -14.031 0.965 1 97.94 96 SER A CA 1
ATOM 713 C C . SER A 1 96 ? 2.209 -14.469 2.373 1 97.94 96 SER A C 1
ATOM 715 O O . SER A 1 96 ? 3.305 -14.148 2.842 1 97.94 96 SER A O 1
ATOM 717 N N . GLN A 1 97 ? 1.325 -15.164 3.043 1 96.69 97 GLN A N 1
ATOM 718 C CA . GLN A 1 97 ? 1.636 -15.703 4.363 1 96.69 97 GLN A CA 1
ATOM 719 C C . GLN A 1 97 ? 2.668 -16.828 4.273 1 96.69 97 GLN A C 1
ATOM 721 O O . GLN A 1 97 ? 3.637 -16.844 5.035 1 96.69 97 GLN A O 1
ATOM 726 N N . GLU A 1 98 ? 2.441 -17.688 3.367 1 97.75 98 GLU A N 1
ATOM 727 C CA . GLU A 1 98 ? 3.297 -18.859 3.195 1 97.75 98 GLU A CA 1
ATOM 728 C C . GLU A 1 98 ? 4.738 -18.453 2.895 1 97.75 98 GLU A C 1
ATOM 730 O O . GLU A 1 98 ? 5.68 -19.016 3.455 1 97.75 98 GLU A O 1
ATOM 735 N N . CYS A 1 99 ? 4.93 -17.5 2.029 1 98.06 99 CYS A N 1
ATOM 736 C CA . CYS A 1 99 ? 6.277 -17.125 1.619 1 98.06 99 CYS A CA 1
ATOM 737 C C . CYS A 1 99 ? 6.816 -15.984 2.486 1 98.06 99 CYS A C 1
ATOM 739 O O . CYS A 1 99 ? 7.898 -15.461 2.227 1 98.06 99 CYS A O 1
ATOM 741 N N . ASP A 1 100 ? 5.984 -15.602 3.518 1 97.75 100 ASP A N 1
ATOM 742 C CA . ASP A 1 100 ? 6.363 -14.508 4.406 1 97.75 100 ASP A CA 1
ATOM 743 C C . ASP A 1 100 ? 6.703 -13.25 3.613 1 97.75 100 ASP A C 1
ATOM 745 O O . ASP A 1 100 ? 7.766 -12.656 3.803 1 97.75 100 ASP A O 1
ATOM 749 N N . ALA A 1 101 ? 5.777 -12.82 2.742 1 98.31 101 ALA A N 1
ATOM 750 C CA . ALA A 1 101 ? 5.98 -11.664 1.866 1 98.31 101 ALA A CA 1
ATOM 751 C C . ALA A 1 101 ? 6.195 -10.391 2.678 1 98.31 101 ALA A C 1
ATOM 753 O O . ALA A 1 101 ? 5.539 -10.18 3.701 1 98.31 101 ALA A O 1
ATOM 754 N N . GLU A 1 102 ? 7.082 -9.578 2.182 1 98 102 GLU A N 1
ATOM 755 C CA . GLU A 1 102 ? 7.27 -8.258 2.783 1 98 102 GLU A CA 1
ATOM 756 C C . GLU A 1 102 ? 6.121 -7.324 2.426 1 98 102 GLU A C 1
ATOM 758 O O . GLU A 1 102 ? 5.648 -6.562 3.271 1 98 102 GLU A O 1
ATOM 763 N N . TYR A 1 103 ? 5.672 -7.402 1.21 1 98.25 103 TYR A N 1
ATOM 764 C CA . TYR A 1 103 ? 4.559 -6.617 0.684 1 98.25 103 TYR A CA 1
ATOM 765 C C . TYR A 1 103 ? 3.766 -7.422 -0.342 1 98.25 103 TYR A C 1
ATOM 767 O O . TYR A 1 103 ? 4.301 -8.336 -0.968 1 98.25 103 TYR A O 1
ATOM 775 N N . ILE A 1 104 ? 2.484 -7.066 -0.435 1 98.5 104 ILE A N 1
ATOM 776 C CA . ILE A 1 104 ? 1.68 -7.387 -1.61 1 98.5 104 ILE A CA 1
ATOM 777 C C . ILE A 1 104 ? 1.434 -6.117 -2.426 1 98.5 104 ILE A C 1
ATOM 779 O O . ILE A 1 104 ? 0.909 -5.129 -1.905 1 98.5 104 ILE A O 1
ATOM 783 N N . VAL A 1 105 ? 1.811 -6.129 -3.656 1 98.56 105 VAL A N 1
ATOM 784 C CA . VAL A 1 105 ? 1.607 -4.984 -4.539 1 98.56 105 VAL A CA 1
ATOM 785 C C . VAL A 1 105 ? 0.466 -5.277 -5.512 1 98.56 105 VAL A C 1
ATOM 787 O O . VAL A 1 105 ? 0.476 -6.301 -6.199 1 98.56 105 VAL A O 1
ATOM 790 N N . ILE A 1 106 ? -0.511 -4.379 -5.535 1 96.88 106 ILE A N 1
ATOM 791 C CA . ILE A 1 106 ? -1.68 -4.539 -6.391 1 96.88 106 ILE A CA 1
ATOM 792 C C . ILE A 1 106 ? -1.967 -3.227 -7.121 1 96.88 106 ILE A C 1
ATOM 794 O O . ILE A 1 106 ? -1.437 -2.176 -6.75 1 96.88 106 ILE A O 1
ATOM 798 N N . SER A 1 107 ? -2.768 -3.385 -8.18 1 93.56 107 SER A N 1
ATOM 799 C CA . SER A 1 107 ? -3.203 -2.184 -8.883 1 93.56 107 SER A CA 1
ATOM 800 C C . SER A 1 107 ? -4.43 -1.566 -8.219 1 93.56 107 SER A C 1
ATOM 802 O O . SER A 1 107 ? -5.32 -2.285 -7.762 1 93.56 107 SER A O 1
ATOM 804 N N . GLY A 1 108 ? -4.391 -0.232 -8.102 1 87.06 108 GLY A N 1
ATOM 805 C CA . GLY A 1 108 ? -5.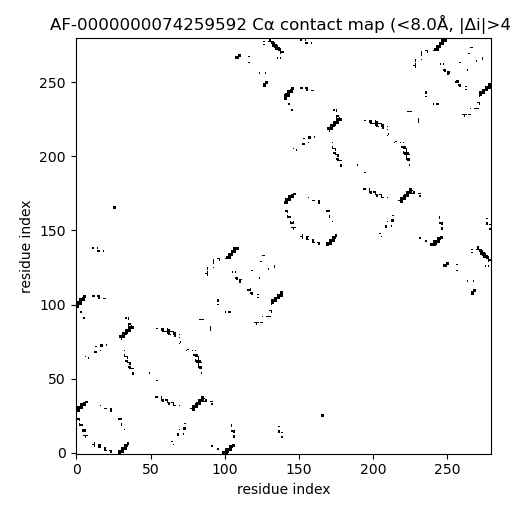602 0.493 -7.738 1 87.06 108 GLY A CA 1
ATOM 806 C C . GLY A 1 108 ? -6.414 0.929 -8.945 1 87.06 108 GLY A C 1
ATOM 807 O O . GLY A 1 108 ? -6.09 0.582 -10.078 1 87.06 108 GLY A O 1
ATOM 808 N N . ARG A 1 109 ? -7.566 1.465 -8.594 1 75.69 109 ARG A N 1
ATOM 809 C CA . ARG A 1 109 ? -8.438 2.045 -9.617 1 75.69 109 ARG A CA 1
ATOM 810 C C . ARG A 1 109 ? -8.758 3.502 -9.297 1 75.69 109 ARG A C 1
ATOM 812 O O . ARG A 1 109 ? -8.773 3.898 -8.125 1 75.69 109 ARG A O 1
ATOM 819 N N . LYS A 1 110 ? -8.734 4.242 -10.344 1 72.12 110 LYS A N 1
ATOM 820 C CA . LYS A 1 110 ? -9.164 5.621 -10.133 1 72.12 110 LYS A CA 1
ATOM 821 C C . LYS A 1 110 ? -10.688 5.734 -10.164 1 72.12 110 LYS A C 1
ATOM 823 O O . LYS A 1 110 ? -11.359 4.941 -10.828 1 72.12 110 LYS A O 1
ATOM 828 N N . LYS A 1 111 ? -11.156 6.648 -9.281 1 65.25 111 LYS A N 1
ATOM 829 C CA . LYS A 1 111 ? -12.586 6.918 -9.18 1 65.25 111 LYS A CA 1
ATOM 830 C C . LYS A 1 111 ? -13.203 7.137 -10.555 1 65.25 111 LYS A C 1
ATOM 832 O O . LYS A 1 111 ? -12.617 7.805 -11.406 1 65.25 111 LYS A O 1
ATOM 837 N N . SER A 1 112 ? -14.25 6.23 -10.695 1 62 112 SER A N 1
ATOM 838 C CA . SER A 1 112 ? -15.039 6.547 -11.891 1 62 112 SER A CA 1
ATOM 839 C C . SER A 1 112 ? -15.773 7.871 -11.734 1 62 112 SER A C 1
ATOM 841 O O . SER A 1 112 ? -16 8.328 -10.609 1 62 112 SER A O 1
ATOM 843 N N . PRO A 1 113 ? -15.836 8.633 -12.703 1 56.12 113 PRO A N 1
ATOM 844 C CA . PRO A 1 113 ? -16.594 9.883 -12.641 1 56.12 113 PRO A CA 1
ATOM 845 C C . PRO A 1 113 ? -17.922 9.727 -11.906 1 56.12 113 PRO A C 1
ATOM 847 O O . PRO A 1 113 ? -18.453 10.703 -11.375 1 56.12 113 PRO A O 1
ATOM 850 N N . VAL A 1 114 ? -18.516 8.602 -11.93 1 56.19 114 VAL A N 1
ATOM 851 C CA . VAL A 1 114 ? -19.859 8.516 -11.352 1 56.19 114 VAL A CA 1
ATOM 852 C C . VAL A 1 114 ? -19.75 8.195 -9.859 1 56.19 114 VAL A C 1
ATOM 854 O O . VAL A 1 114 ? -20.734 8.312 -9.125 1 56.19 114 VAL A O 1
ATOM 857 N N . GLY A 1 115 ? -18.75 8.383 -9.117 1 55.12 115 GLY A N 1
ATOM 858 C CA . GLY A 1 115 ? -18.484 8.531 -7.695 1 55.12 115 GLY A CA 1
ATOM 859 C C . GLY A 1 115 ? -18.375 7.203 -6.969 1 55.12 115 GLY A C 1
ATOM 860 O O . GLY A 1 115 ? -18.266 7.164 -5.738 1 55.12 115 GLY A O 1
ATOM 861 N N . LYS A 1 116 ? -18.891 6.062 -7.559 1 52.47 116 LYS A N 1
ATOM 862 C CA . LYS A 1 116 ? -19.062 4.891 -6.707 1 52.47 116 LYS A CA 1
ATOM 863 C C . LYS A 1 116 ? -17.734 4.219 -6.414 1 52.47 116 LYS A C 1
ATOM 865 O O . LYS A 1 116 ? -16.844 4.188 -7.273 1 52.47 116 LYS A O 1
ATOM 870 N N . ALA A 1 117 ? -17.453 4.203 -5.121 1 56.31 117 ALA A N 1
ATOM 871 C CA . ALA A 1 117 ? -16.281 3.582 -4.539 1 56.31 117 ALA A CA 1
ATOM 872 C C . ALA A 1 117 ? -16.078 2.166 -5.074 1 56.31 117 ALA A C 1
ATOM 874 O O . ALA A 1 117 ? -16.906 1.281 -4.824 1 56.31 117 ALA A O 1
ATOM 875 N N . LEU A 1 118 ? -15.555 1.952 -6.371 1 59.97 118 LEU A N 1
ATOM 876 C CA . LEU A 1 118 ? -15.531 0.688 -7.098 1 59.97 118 LEU A CA 1
ATOM 877 C C . LEU A 1 118 ? -14.281 -0.112 -6.77 1 59.97 118 LEU A C 1
ATOM 879 O O . LEU A 1 118 ? -13.344 -0.159 -7.57 1 59.97 118 LEU A O 1
ATOM 883 N N . PHE A 1 119 ? -14.078 -0.192 -5.262 1 70.06 119 PHE A N 1
ATOM 884 C CA . PHE A 1 119 ? -12.953 -1.119 -5.164 1 70.06 119 PHE A CA 1
ATOM 885 C C . PHE A 1 119 ? -13.367 -2.514 -5.621 1 70.06 119 PHE A C 1
ATOM 887 O O . PHE A 1 119 ? -14.5 -2.943 -5.383 1 70.06 119 PHE A O 1
ATOM 894 N N . GLY A 1 120 ? -12.586 -3.002 -6.402 1 75.62 120 GLY A N 1
ATOM 895 C CA . GLY A 1 120 ? -12.828 -4.395 -6.75 1 75.62 120 GLY A CA 1
ATOM 896 C C . GLY A 1 120 ? -12.773 -5.328 -5.559 1 75.62 120 GLY A C 1
ATOM 897 O O . GLY A 1 120 ? -12.25 -4.965 -4.504 1 75.62 120 GLY A O 1
ATOM 898 N N . SER A 1 121 ? -13.352 -6.406 -5.695 1 81.06 121 SER A N 1
ATOM 899 C CA . SER A 1 121 ? -13.508 -7.398 -4.637 1 81.06 121 SER A CA 1
ATOM 900 C C . SER A 1 121 ? -12.156 -7.883 -4.129 1 81.06 121 SER A C 1
ATOM 902 O O . SER A 1 121 ? -11.984 -8.117 -2.93 1 81.06 121 SER A O 1
ATOM 904 N N . VAL A 1 122 ? -11.188 -7.98 -5.02 1 87.44 122 VAL A N 1
ATOM 905 C CA . VAL A 1 122 ? -9.883 -8.492 -4.613 1 87.44 122 VAL A CA 1
ATOM 906 C C . VAL A 1 122 ? -9.172 -7.473 -3.732 1 87.44 122 VAL A C 1
ATOM 908 O O . VAL A 1 122 ? -8.664 -7.812 -2.662 1 87.44 122 VAL A O 1
ATOM 911 N N . THR A 1 123 ? -9.195 -6.254 -4.195 1 88.62 123 THR A N 1
ATOM 912 C CA . THR A 1 123 ? -8.555 -5.184 -3.432 1 88.62 123 THR A CA 1
ATOM 913 C C . THR A 1 123 ? -9.203 -5.047 -2.055 1 88.62 123 THR A C 1
ATOM 915 O O . THR A 1 123 ? -8.5 -4.992 -1.04 1 88.62 123 THR A O 1
ATOM 918 N N . GLN A 1 124 ? -10.438 -5.043 -2.031 1 85.25 124 GLN A N 1
ATOM 919 C CA . GLN A 1 124 ? -11.148 -4.906 -0.766 1 85.25 124 GLN A CA 1
ATOM 920 C C . GLN A 1 124 ? -10.812 -6.055 0.183 1 85.25 124 GLN A C 1
ATOM 922 O O . GLN A 1 124 ? -10.523 -5.828 1.359 1 85.25 124 GLN A O 1
ATOM 927 N N . SER A 1 125 ? -10.875 -7.234 -0.376 1 87.69 125 SER A N 1
ATOM 928 C CA . SER A 1 125 ? -10.602 -8.406 0.448 1 87.69 125 SER A CA 1
ATOM 929 C C . SER A 1 125 ? -9.172 -8.375 0.994 1 87.69 125 SER A C 1
ATOM 931 O O . SER A 1 125 ? -8.945 -8.695 2.164 1 87.69 125 SER A O 1
ATOM 933 N N . LEU A 1 126 ? -8.25 -7.992 0.213 1 91.31 126 LEU A N 1
ATOM 934 C CA . LEU A 1 126 ? -6.863 -7.906 0.655 1 91.31 126 LEU A CA 1
ATOM 935 C C . LEU A 1 126 ? -6.711 -6.875 1.768 1 91.31 126 LEU A C 1
ATOM 937 O O . LEU A 1 126 ? -6.082 -7.148 2.791 1 91.31 126 LEU A O 1
ATOM 941 N N . LEU A 1 127 ? -7.34 -5.754 1.592 1 88.62 127 LEU A N 1
ATOM 942 C CA . LEU A 1 127 ? -7.164 -4.645 2.525 1 88.62 127 LEU A CA 1
ATOM 943 C C . LEU A 1 127 ? -7.855 -4.934 3.852 1 88.62 127 LEU A C 1
ATOM 945 O O . LEU A 1 127 ? -7.512 -4.348 4.879 1 88.62 127 LEU A O 1
ATOM 949 N N . LEU A 1 128 ? -8.773 -5.871 3.809 1 87 128 LEU A N 1
ATOM 950 C CA . LEU A 1 128 ? -9.523 -6.164 5.023 1 87 128 LEU A CA 1
ATOM 951 C C . LEU A 1 128 ? -8.977 -7.406 5.715 1 87 128 LEU A C 1
ATOM 953 O O . LEU A 1 128 ? -9.25 -7.641 6.895 1 87 128 LEU A O 1
ATOM 957 N N . SER A 1 129 ? -8.18 -8.195 4.922 1 89.06 129 SER A N 1
ATOM 958 C CA . SER A 1 129 ? -7.906 -9.508 5.488 1 89.06 129 SER A CA 1
ATOM 959 C C . SER A 1 129 ? -6.422 -9.852 5.41 1 89.06 129 SER A C 1
ATOM 961 O O . SER A 1 129 ? -5.957 -10.781 6.07 1 89.06 129 SER A O 1
ATOM 963 N N . ALA A 1 130 ? -5.715 -9.125 4.602 1 91.88 130 ALA A N 1
ATOM 964 C CA . ALA A 1 130 ? -4.297 -9.445 4.473 1 91.88 130 ALA A CA 1
ATOM 965 C C . ALA A 1 130 ? -3.561 -9.219 5.789 1 91.88 130 ALA A C 1
ATOM 967 O O . ALA A 1 130 ? -3.904 -8.305 6.551 1 91.88 130 ALA A O 1
ATOM 968 N N . ASP A 1 131 ? -2.518 -10.047 6.035 1 92.56 131 ASP A N 1
ATOM 969 C CA . ASP A 1 131 ? -1.678 -9.875 7.215 1 92.56 131 ASP A CA 1
ATOM 970 C C . ASP A 1 131 ? -0.354 -9.203 6.855 1 92.56 131 ASP A C 1
ATOM 972 O O . ASP A 1 131 ? 0.508 -9.016 7.715 1 92.56 131 ASP A O 1
ATOM 976 N N . ARG A 1 132 ? -0.225 -8.945 5.594 1 95.75 132 ARG A N 1
ATOM 977 C CA . ARG A 1 132 ? 0.949 -8.242 5.078 1 95.75 132 ARG A CA 1
ATOM 978 C C . ARG A 1 132 ? 0.583 -6.848 4.586 1 95.75 132 ARG A C 1
ATOM 980 O O . ARG A 1 132 ? -0.533 -6.625 4.109 1 95.75 132 ARG A O 1
ATOM 987 N N . PRO A 1 133 ? 1.495 -5.93 4.688 1 97 133 PRO A N 1
ATOM 988 C CA . PRO A 1 133 ? 1.199 -4.629 4.086 1 97 133 PRO A CA 1
ATOM 989 C C . PRO A 1 133 ? 0.865 -4.73 2.6 1 97 133 PRO A C 1
ATOM 991 O O . PRO A 1 133 ? 1.464 -5.535 1.882 1 97 133 PRO A O 1
ATOM 994 N N . VAL A 1 134 ? -0.126 -3.92 2.18 1 96.69 134 VAL A N 1
ATOM 995 C CA . VAL A 1 134 ? -0.555 -3.906 0.784 1 96.69 134 VAL A CA 1
ATOM 996 C C . VAL A 1 134 ? -0.201 -2.564 0.148 1 96.69 134 VAL A C 1
ATOM 998 O O . VAL A 1 134 ? -0.507 -1.506 0.704 1 96.69 134 VAL A O 1
ATOM 1001 N N . VAL A 1 135 ? 0.508 -2.641 -0.954 1 97.88 135 VAL A N 1
ATOM 1002 C CA . VAL A 1 135 ? 0.795 -1.455 -1.756 1 97.88 135 VAL A CA 1
ATOM 1003 C C . VAL A 1 135 ? -0.188 -1.369 -2.92 1 97.88 135 VAL A C 1
ATOM 1005 O O . VAL A 1 135 ? -0.287 -2.295 -3.729 1 97.88 135 VAL A O 1
ATOM 1008 N N . THR A 1 136 ? -0.924 -0.32 -2.975 1 95.81 136 THR A N 1
ATOM 1009 C CA . THR A 1 136 ? -1.807 -0.054 -4.105 1 95.81 136 THR A CA 1
ATOM 1010 C C . THR A 1 136 ? -1.198 0.994 -5.031 1 95.81 136 THR A C 1
ATOM 1012 O O . THR A 1 136 ? -0.91 2.115 -4.605 1 95.81 136 THR A O 1
ATOM 1015 N N . VAL A 1 137 ? -1.002 0.571 -6.25 1 95.81 137 VAL A N 1
ATOM 1016 C CA . VAL A 1 137 ? -0.415 1.464 -7.242 1 95.81 137 VAL A CA 1
ATOM 1017 C C . VAL A 1 137 ? -1.513 2.035 -8.141 1 95.81 137 VAL A C 1
ATOM 1019 O O . VAL A 1 137 ? -2.273 1.285 -8.75 1 95.81 137 VAL A O 1
ATOM 1022 N N . MET A 1 138 ? -1.55 3.334 -8.148 1 87.38 138 MET A N 1
ATOM 1023 C CA . MET A 1 138 ? -2.594 3.99 -8.93 1 87.38 138 MET A CA 1
ATOM 1024 C C . MET A 1 138 ? -2.1 4.305 -10.344 1 87.38 138 MET A C 1
ATOM 1026 O O . MET A 1 138 ? -0.94 4.68 -10.531 1 87.38 138 MET A O 1
ATOM 1030 N N . PRO A 1 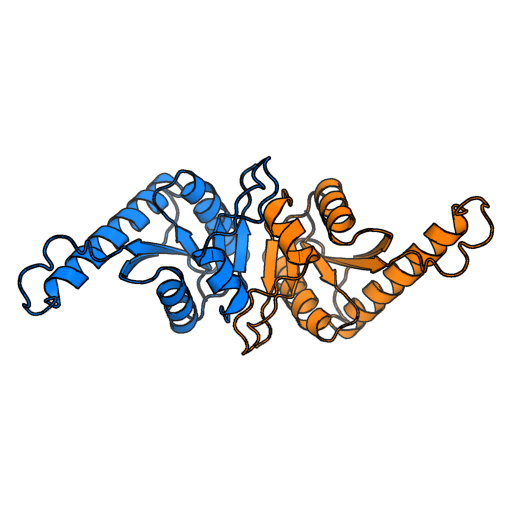139 ? -3.09 4.082 -11.289 1 79.5 139 PRO A N 1
ATOM 1031 C CA . PRO A 1 139 ? -2.703 4.477 -12.648 1 79.5 139 PRO A CA 1
ATOM 1032 C C . PRO A 1 139 ? -2.461 5.977 -12.781 1 79.5 139 PRO A C 1
ATOM 1034 O O . PRO A 1 139 ? -3.088 6.773 -12.078 1 79.5 139 PRO A O 1
ATOM 1037 N N . GLN A 1 140 ? -1.429 6.48 -13.391 1 66.62 140 GLN A N 1
ATOM 1038 C CA . GLN A 1 140 ? -1.141 7.895 -13.602 1 66.62 140 GLN A CA 1
ATOM 1039 C C . GLN A 1 140 ? -2.025 8.477 -14.703 1 66.62 140 GLN A C 1
ATOM 1041 O O . GLN A 1 140 ? -2.457 7.754 -15.609 1 66.62 140 GLN A O 1
ATOM 1046 N N . MET B 1 1 ? 12.422 12.328 -2.549 1 93.75 1 MET B N 1
ATOM 1047 C CA . M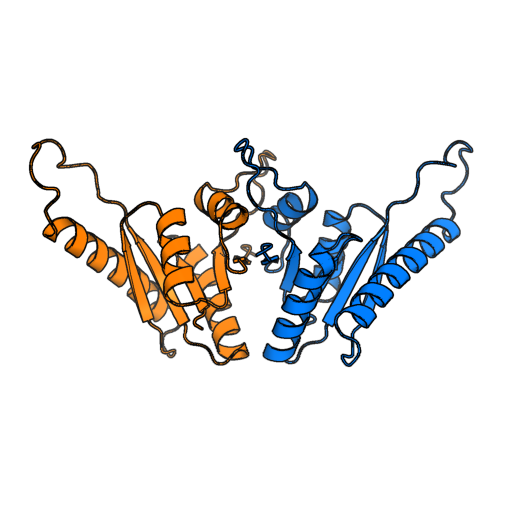ET B 1 1 ? 11.109 11.672 -2.561 1 93.75 1 MET B CA 1
ATOM 1048 C C . MET B 1 1 ? 10.836 10.992 -1.226 1 93.75 1 MET B C 1
ATOM 1050 O O . MET B 1 1 ? 11.25 9.852 -1.008 1 93.75 1 MET B O 1
ATOM 1054 N N . PRO B 1 2 ? 10.227 11.75 -0.325 1 98.62 2 PRO B N 1
ATOM 1055 C CA . PRO B 1 2 ? 10.039 11.211 1.024 1 98.62 2 PRO B CA 1
ATOM 1056 C C . PRO B 1 2 ? 8.984 10.109 1.083 1 98.62 2 PRO B C 1
ATOM 1058 O O . PRO B 1 2 ? 8.219 9.938 0.134 1 98.62 2 PRO B O 1
ATOM 1061 N N . ILE B 1 3 ? 9.07 9.344 2.135 1 98.88 3 ILE B N 1
ATOM 1062 C CA . ILE B 1 3 ? 7.984 8.461 2.543 1 98.88 3 ILE B CA 1
ATOM 1063 C C . ILE B 1 3 ? 7.055 9.195 3.506 1 98.88 3 ILE B C 1
ATOM 1065 O O . ILE B 1 3 ? 7.5 9.719 4.527 1 98.88 3 ILE B O 1
ATOM 1069 N N . VAL B 1 4 ? 5.773 9.227 3.154 1 98.88 4 VAL B N 1
ATOM 1070 C CA . VAL B 1 4 ? 4.801 9.93 3.984 1 98.88 4 VAL B CA 1
ATOM 1071 C C . VAL B 1 4 ? 4.055 8.93 4.863 1 98.88 4 VAL B C 1
ATOM 1073 O O . VAL B 1 4 ? 3.385 8.031 4.359 1 98.88 4 VAL B O 1
ATOM 1076 N N . ALA B 1 5 ? 4.242 9.086 6.137 1 98.88 5 ALA B N 1
ATOM 1077 C CA . ALA B 1 5 ? 3.465 8.344 7.121 1 98.88 5 ALA B CA 1
ATOM 1078 C C . ALA B 1 5 ? 2.287 9.172 7.629 1 98.88 5 ALA B C 1
ATOM 1080 O O . ALA B 1 5 ? 2.48 10.172 8.32 1 98.88 5 ALA B O 1
ATOM 1081 N N . ALA B 1 6 ? 1.125 8.719 7.27 1 98.56 6 ALA B N 1
ATOM 1082 C CA . ALA B 1 6 ? -0.08 9.391 7.742 1 98.56 6 ALA B CA 1
ATOM 1083 C C . ALA B 1 6 ? -0.56 8.797 9.062 1 98.56 6 ALA B C 1
ATOM 1085 O O . ALA B 1 6 ? -0.923 7.621 9.125 1 98.56 6 ALA B O 1
ATOM 1086 N N . VAL B 1 7 ? -0.623 9.68 10.117 1 97.69 7 VAL B N 1
ATOM 1087 C CA . VAL B 1 7 ? -0.926 9.133 11.43 1 97.69 7 VAL B CA 1
ATOM 1088 C C . VAL B 1 7 ? -2.082 9.906 12.062 1 97.69 7 VAL B C 1
ATOM 1090 O O . VAL B 1 7 ? -2.354 11.047 11.68 1 97.69 7 VAL B O 1
ATOM 1093 N N . ASP B 1 8 ? -2.775 9.148 12.812 1 92.25 8 ASP B N 1
ATOM 1094 C CA . ASP B 1 8 ? -3.703 9.766 13.75 1 92.25 8 ASP B CA 1
ATOM 1095 C C . ASP B 1 8 ? -3.256 9.531 15.195 1 92.25 8 ASP B C 1
ATOM 1097 O O . ASP B 1 8 ? -2.102 9.18 15.445 1 92.25 8 ASP B O 1
ATOM 1101 N N . GLN B 1 9 ? -4.129 9.797 16.125 1 90.38 9 GLN B N 1
ATOM 1102 C CA . GLN B 1 9 ? -3.697 9.719 17.516 1 90.38 9 GLN B CA 1
ATOM 1103 C C . GLN B 1 9 ? -3.998 8.344 18.109 1 90.38 9 GLN B C 1
ATOM 1105 O O . GLN B 1 9 ? -3.916 8.156 19.328 1 90.38 9 GLN B O 1
ATOM 1110 N N . SER B 1 10 ? -4.301 7.383 17.203 1 88 10 SER B N 1
ATOM 1111 C CA . SER B 1 10 ? -4.59 6.035 17.688 1 88 10 SER B CA 1
ATOM 1112 C C . SER B 1 10 ? -3.32 5.195 17.766 1 88 10 SER B C 1
ATOM 1114 O O . SER B 1 10 ? -2.266 5.602 17.281 1 88 10 SER B O 1
ATOM 1116 N N . GLU B 1 11 ? -3.408 4.043 18.422 1 87.75 11 GLU B N 1
ATOM 1117 C CA . GLU B 1 11 ? -2.289 3.123 18.609 1 87.75 11 GLU B CA 1
ATOM 1118 C C . GLU B 1 11 ? -1.801 2.582 17.266 1 87.75 11 GLU B C 1
ATOM 1120 O O . GLU B 1 11 ? -0.679 2.082 17.156 1 87.75 11 GLU B O 1
ATOM 1125 N N . ARG B 1 12 ? -2.477 2.779 16.266 1 91.38 12 ARG B N 1
ATOM 1126 C CA . ARG B 1 12 ? -2.117 2.281 14.945 1 91.38 12 ARG B CA 1
ATOM 1127 C C . ARG B 1 12 ? -1.014 3.129 14.32 1 91.38 12 ARG B C 1
ATOM 1129 O O . ARG B 1 12 ? -0.363 2.703 13.359 1 91.38 12 ARG B O 1
ATOM 1136 N N . ALA B 1 13 ? -0.853 4.281 14.852 1 95.56 13 ALA B N 1
ATOM 1137 C CA . ALA B 1 13 ? 0.177 5.188 14.359 1 95.56 13 ALA B CA 1
ATOM 1138 C C . ALA B 1 13 ? 1.561 4.551 14.445 1 95.56 13 ALA B C 1
ATOM 1140 O O . ALA B 1 13 ? 2.424 4.805 13.602 1 95.56 13 ALA B O 1
ATOM 1141 N N . GLU B 1 14 ? 1.712 3.715 15.477 1 95.69 14 GLU B N 1
ATOM 1142 C CA . GLU B 1 14 ? 3.008 3.07 15.656 1 95.69 14 GLU B CA 1
ATOM 1143 C C . GLU B 1 14 ? 3.338 2.15 14.484 1 95.69 14 GLU B C 1
ATOM 1145 O O . GLU B 1 14 ? 4.469 2.146 13.992 1 95.69 14 GLU B O 1
ATOM 1150 N N . LEU B 1 15 ? 2.373 1.368 14.078 1 95.31 15 LEU B N 1
ATOM 1151 C CA . LEU B 1 15 ? 2.58 0.461 12.953 1 95.31 15 LEU B CA 1
ATOM 1152 C C . LEU B 1 15 ? 2.912 1.236 11.68 1 95.31 15 LEU B C 1
ATOM 1154 O O . LEU B 1 15 ? 3.803 0.844 10.922 1 95.31 15 LEU B O 1
ATOM 1158 N N . VAL B 1 16 ? 2.223 2.322 11.516 1 97.88 16 VAL B N 1
ATOM 1159 C CA . VAL B 1 16 ? 2.385 3.143 10.312 1 97.88 16 VAL B CA 1
ATOM 1160 C C . VAL B 1 16 ? 3.785 3.754 10.297 1 97.88 16 VAL B C 1
ATOM 1162 O O . VAL B 1 16 ? 4.488 3.672 9.289 1 97.88 16 VAL B O 1
ATOM 1165 N N . VAL B 1 17 ? 4.184 4.336 11.406 1 98.5 17 VAL B N 1
ATOM 1166 C CA . VAL B 1 17 ? 5.48 5 11.469 1 98.5 17 VAL B CA 1
ATOM 1167 C C . VAL B 1 17 ? 6.598 3.971 11.336 1 98.5 17 VAL B C 1
ATOM 1169 O O . VAL B 1 17 ? 7.582 4.207 10.633 1 98.5 17 VAL B O 1
ATOM 1172 N N . THR B 1 18 ? 6.422 2.82 11.961 1 98 18 THR B N 1
ATOM 1173 C CA . THR B 1 18 ? 7.426 1.769 11.891 1 98 18 THR B CA 1
ATOM 1174 C C . THR B 1 18 ? 7.609 1.297 10.445 1 98 18 THR B C 1
ATOM 1176 O O . THR B 1 18 ? 8.734 1.199 9.961 1 98 18 THR B O 1
ATOM 1179 N N . ARG B 1 19 ? 6.543 1.079 9.812 1 98 19 ARG B N 1
ATOM 1180 C CA . ARG B 1 19 ? 6.613 0.61 8.43 1 98 19 ARG B CA 1
ATOM 1181 C C . ARG B 1 19 ? 7.176 1.689 7.516 1 98 19 ARG B C 1
ATOM 1183 O O . ARG B 1 19 ? 7.984 1.4 6.629 1 98 19 ARG B O 1
ATOM 1190 N N . ALA B 1 20 ? 6.727 2.912 7.699 1 98.75 20 ALA B N 1
ATOM 1191 C CA . ALA B 1 20 ? 7.207 4.02 6.883 1 98.75 20 ALA B CA 1
ATOM 1192 C C . ALA B 1 20 ? 8.711 4.227 7.07 1 98.75 20 ALA B C 1
ATOM 1194 O O . ALA B 1 20 ? 9.43 4.512 6.109 1 98.75 20 ALA B O 1
ATOM 1195 N N . ALA B 1 21 ? 9.148 4.086 8.289 1 98.69 21 ALA B N 1
ATOM 1196 C CA . ALA B 1 21 ? 10.578 4.215 8.578 1 98.69 21 ALA B CA 1
ATOM 1197 C C . ALA B 1 21 ? 11.375 3.117 7.883 1 98.69 21 ALA B C 1
ATOM 1199 O O . ALA B 1 21 ? 12.438 3.381 7.305 1 98.69 21 ALA B O 1
ATOM 1200 N N . ASP B 1 22 ? 10.859 1.929 7.992 1 98.12 22 ASP B N 1
ATOM 1201 C CA . ASP B 1 22 ? 11.5 0.797 7.328 1 98.12 22 ASP B CA 1
ATOM 1202 C C . ASP B 1 22 ? 11.609 1.034 5.82 1 98.12 22 ASP B C 1
ATOM 1204 O O . ASP B 1 22 ? 12.656 0.784 5.223 1 98.12 22 ASP B O 1
ATOM 1208 N N . LEU B 1 23 ? 10.562 1.521 5.23 1 98.38 23 LEU B N 1
ATOM 1209 C CA . LEU B 1 23 ? 10.531 1.841 3.807 1 98.38 23 LEU B CA 1
ATOM 1210 C C . LEU B 1 23 ? 11.516 2.955 3.475 1 98.38 23 LEU B C 1
ATOM 1212 O O . LEU B 1 23 ? 12.242 2.871 2.48 1 98.38 23 LEU B O 1
ATOM 1216 N N . ALA B 1 24 ? 11.531 3.975 4.285 1 98.62 24 ALA B N 1
ATOM 1217 C CA . ALA B 1 24 ? 12.461 5.086 4.09 1 98.62 24 ALA B CA 1
ATOM 1218 C C . ALA B 1 24 ? 13.906 4.602 4.109 1 98.62 24 ALA B C 1
ATOM 1220 O O . ALA B 1 24 ? 14.727 5.035 3.291 1 98.62 24 ALA B O 1
ATOM 1221 N N . ASP B 1 25 ? 14.18 3.701 5.008 1 98.25 25 ASP B N 1
ATOM 1222 C CA . ASP B 1 25 ? 15.516 3.123 5.086 1 98.25 25 ASP B CA 1
ATOM 1223 C C . ASP B 1 25 ? 15.852 2.332 3.822 1 98.25 25 ASP B C 1
ATOM 1225 O O . ASP B 1 25 ? 16.953 2.451 3.279 1 98.25 25 ASP B O 1
ATOM 1229 N N . ALA B 1 26 ? 14.938 1.513 3.408 1 98.06 26 ALA B N 1
ATOM 1230 C CA . ALA B 1 26 ? 15.172 0.669 2.238 1 98.06 26 ALA B CA 1
ATOM 1231 C C . ALA B 1 26 ? 15.5 1.513 1.011 1 98.06 26 ALA B C 1
ATOM 1233 O O . ALA B 1 26 ? 16.344 1.132 0.199 1 98.06 26 ALA B O 1
ATOM 1234 N N . TYR B 1 27 ? 14.836 2.73 0.924 1 98 27 TYR B N 1
ATOM 1235 C CA . TYR B 1 27 ? 15.016 3.58 -0.248 1 98 27 TYR B CA 1
ATOM 1236 C C . TYR B 1 27 ? 16.094 4.621 -0.01 1 98 27 TYR B C 1
ATOM 1238 O O . TYR B 1 27 ? 16.562 5.27 -0.951 1 98 27 TYR B O 1
ATOM 1246 N N . GLY B 1 28 ? 16.469 4.777 1.247 1 98.06 28 GLY B N 1
ATOM 1247 C CA . GLY B 1 28 ? 17.328 5.902 1.58 1 98.06 28 GLY B CA 1
ATOM 1248 C C . GLY B 1 28 ? 16.625 7.242 1.431 1 98.06 28 GLY B C 1
ATOM 1249 O O . GLY B 1 28 ? 17.234 8.211 0.958 1 98.06 28 GLY B O 1
ATOM 1250 N N . HIS B 1 29 ? 15.352 7.285 1.701 1 98.44 29 HIS B N 1
ATOM 1251 C CA . HIS B 1 29 ? 14.547 8.492 1.562 1 98.44 29 HIS B CA 1
ATOM 1252 C C . HIS B 1 29 ? 14.242 9.117 2.922 1 98.44 29 HIS B C 1
ATOM 1254 O O . HIS B 1 29 ? 14.43 8.477 3.957 1 98.44 29 HIS B O 1
ATOM 1260 N N . ASP B 1 30 ? 13.805 10.336 2.969 1 98.69 30 ASP B N 1
ATOM 1261 C CA . ASP B 1 30 ? 13.359 11 4.191 1 98.69 30 ASP B CA 1
ATOM 1262 C C . ASP B 1 30 ? 12 10.477 4.645 1 98.69 30 ASP B C 1
ATOM 1264 O O . ASP B 1 30 ? 11.227 9.969 3.83 1 98.69 30 ASP B O 1
ATOM 1268 N N . LEU B 1 31 ? 11.844 10.578 5.895 1 98.88 31 LEU B N 1
ATOM 1269 C CA . LEU B 1 31 ? 10.562 10.211 6.492 1 98.88 31 LEU B CA 1
ATOM 1270 C C . LEU B 1 31 ? 9.789 11.453 6.914 1 98.88 31 LEU B C 1
ATOM 1272 O O . LEU B 1 31 ? 10.305 12.297 7.648 1 98.88 31 LEU B O 1
ATOM 1276 N N . HIS B 1 32 ? 8.57 11.594 6.355 1 98.94 32 HIS B N 1
ATOM 1277 C CA . HIS B 1 32 ? 7.645 12.633 6.789 1 98.94 32 HIS B CA 1
ATOM 1278 C C . HIS B 1 32 ? 6.473 12.031 7.562 1 98.94 32 HIS B C 1
ATOM 1280 O O . HIS B 1 32 ? 5.719 11.219 7.023 1 98.94 32 HIS B O 1
ATOM 1286 N N . ILE B 1 33 ? 6.379 12.359 8.789 1 98.94 33 ILE B N 1
ATOM 1287 C CA . ILE B 1 33 ? 5.227 11.953 9.594 1 98.94 33 ILE B CA 1
ATOM 1288 C C . ILE B 1 33 ? 4.188 13.078 9.602 1 98.94 33 ILE B C 1
ATOM 1290 O O . ILE B 1 33 ? 4.473 14.188 10.047 1 98.94 33 ILE B O 1
ATOM 1294 N N . VAL B 1 34 ? 2.982 12.727 9.117 1 98.88 34 VAL B N 1
ATOM 1295 C CA . VAL B 1 34 ? 1.981 13.758 8.867 1 98.88 34 VAL B CA 1
ATOM 1296 C C . VAL B 1 34 ? 0.743 13.492 9.719 1 98.88 34 VAL B C 1
ATOM 1298 O O . VAL B 1 34 ? 0.214 12.375 9.727 1 98.88 34 VAL B O 1
ATOM 1301 N N . HIS B 1 35 ? 0.346 14.422 10.422 1 98.62 35 HIS B N 1
ATOM 1302 C CA . HIS B 1 35 ? -0.934 14.438 11.117 1 98.62 35 HIS B CA 1
ATOM 1303 C C . HIS B 1 35 ? -1.813 15.586 10.641 1 98.62 35 HIS B C 1
ATOM 1305 O O . HIS B 1 35 ? -1.341 16.719 10.492 1 98.62 35 HIS B O 1
ATOM 1311 N N . VAL B 1 36 ? -3.098 15.242 10.359 1 97.62 36 VAL B N 1
ATOM 1312 C CA . VAL B 1 36 ? -4.047 16.25 9.891 1 97.62 36 VAL B CA 1
ATOM 1313 C C . VAL B 1 36 ? -5.051 16.562 11 1 97.62 36 VAL B C 1
ATOM 1315 O O . VAL B 1 36 ? -5.762 15.68 11.477 1 97.62 36 VAL B O 1
ATOM 1318 N N . GLY B 1 37 ? -5.043 17.75 11.414 1 93.56 37 GLY B N 1
ATOM 1319 C CA . GLY B 1 37 ? -5.984 18.234 12.414 1 93.56 37 GLY B CA 1
ATOM 1320 C C . GLY B 1 37 ? -7.219 18.875 11.812 1 93.56 37 GLY B C 1
ATOM 1321 O O . GLY B 1 37 ? -7.258 19.156 10.609 1 93.56 37 GLY B O 1
ATOM 1322 N N . THR B 1 38 ? -8.359 18.859 12.602 1 80.75 38 THR B N 1
ATOM 1323 C CA . THR B 1 38 ? -9.578 19.547 12.18 1 80.75 38 THR B CA 1
ATOM 1324 C C . THR B 1 38 ? -9.719 20.891 12.891 1 80.75 38 THR B C 1
ATOM 1326 O O . THR B 1 38 ? -9.141 21.094 13.961 1 80.75 38 THR B O 1
ATOM 1329 N N . LEU B 1 39 ? -10.297 21.797 12.125 1 72 39 LEU B N 1
ATOM 1330 C CA . LEU B 1 39 ? -10.609 23.062 12.781 1 72 39 LEU B CA 1
ATOM 1331 C C . LEU B 1 39 ? -11.781 22.906 13.75 1 72 39 LEU B C 1
ATOM 1333 O O . LEU B 1 39 ? -12.75 22.203 13.445 1 72 39 LEU B O 1
ATOM 1337 N N . SER B 1 40 ? -11.617 22.578 15.023 1 57.25 40 SER B N 1
ATOM 1338 C CA . SER B 1 40 ? -12.703 22.547 15.992 1 57.25 40 SER B CA 1
ATOM 1339 C C . SER B 1 40 ? -13.75 23.625 15.688 1 57.25 40 SER B C 1
ATOM 1341 O O . SER B 1 40 ? -13.414 24.781 15.469 1 57.25 40 SER B O 1
ATOM 1343 N N . VAL B 1 41 ? -14.891 23.266 14.922 1 52.91 41 VAL B N 1
ATOM 1344 C CA . VAL B 1 41 ? -16.016 24.156 14.719 1 52.91 41 VAL B CA 1
ATOM 1345 C C . VAL B 1 41 ? -16.422 24.797 16.047 1 52.91 41 VAL B C 1
ATOM 1347 O O . VAL B 1 41 ? -17.5 25.391 16.156 1 52.91 41 VAL B O 1
ATOM 1350 N N . GLY B 1 42 ? -16.016 24.453 17.172 1 46.47 42 GLY B N 1
ATOM 1351 C CA . GLY B 1 42 ? -16.734 25.141 18.234 1 46.47 42 GLY B CA 1
ATOM 1352 C C . GLY B 1 42 ? -17 26.609 17.953 1 46.47 42 GLY B C 1
ATOM 1353 O O . GLY B 1 42 ? -18.109 27.094 18.141 1 46.47 42 GLY B O 1
ATOM 1354 N N . ASN B 1 43 ? -15.992 27.438 18.094 1 44.06 43 ASN B N 1
ATOM 1355 C CA . ASN B 1 43 ? -16.266 28.859 18.25 1 44.06 43 ASN B CA 1
ATOM 1356 C C . ASN B 1 43 ? -16.734 29.5 16.938 1 44.06 43 ASN B C 1
ATOM 1358 O O . ASN B 1 43 ? -16.078 30.391 16.422 1 44.06 43 ASN B O 1
ATOM 1362 N N . LEU B 1 44 ? -17.281 28.641 16.125 1 45.28 44 LEU B N 1
ATOM 1363 C CA . LEU B 1 44 ? -17.734 29.281 14.898 1 45.28 44 LEU B CA 1
ATOM 1364 C C . LEU B 1 44 ? -18.891 30.234 15.172 1 45.28 44 LEU B C 1
ATOM 1366 O O . LEU B 1 44 ? -19.562 30.688 14.25 1 45.28 44 LEU B O 1
ATOM 1370 N N . ALA B 1 45 ? -19.469 30.219 16.359 1 43.5 45 ALA B N 1
ATOM 1371 C CA . ALA B 1 45 ? -20.578 31.156 16.344 1 43.5 45 ALA B CA 1
ATOM 1372 C C . ALA B 1 45 ? -20.203 32.438 15.617 1 43.5 45 ALA B C 1
ATOM 1374 O O . ALA B 1 45 ? -21.062 33.188 15.141 1 43.5 45 ALA B O 1
ATOM 1375 N N . THR B 1 46 ? -19.203 33.25 16.188 1 43.53 46 THR B N 1
ATOM 1376 C CA . THR B 1 46 ? -19.125 34.594 15.625 1 43.53 46 THR B CA 1
ATOM 1377 C C . THR B 1 46 ? -18.594 34.562 14.188 1 43.53 46 THR B C 1
ATOM 1379 O O . THR B 1 46 ? -17.656 33.812 13.891 1 43.53 46 THR B O 1
ATOM 1382 N N . GLU B 1 47 ? -19.391 34.781 13.148 1 44.72 47 GLU B N 1
ATOM 1383 C CA . GLU B 1 47 ? -19.234 35.062 11.727 1 44.72 47 GLU B CA 1
ATOM 1384 C C . GLU B 1 47 ? -17.781 35.375 11.383 1 44.72 47 GLU B C 1
ATOM 1386 O O . GLU B 1 47 ? -17.484 35.719 10.242 1 44.72 47 GLU B O 1
ATOM 1391 N N . SER B 1 48 ? -16.984 35.812 12.367 1 44.06 48 SER B N 1
ATOM 1392 C CA . SER B 1 48 ? -15.781 36.531 11.953 1 44.06 48 SER B CA 1
ATOM 1393 C C . SER B 1 48 ? -14.836 35.594 11.195 1 44.06 48 SER B C 1
ATOM 1395 O O . SER B 1 48 ? -14.984 34.375 11.234 1 44.06 48 SER B O 1
ATOM 1397 N N . THR B 1 49 ? -13.617 36.062 10.68 1 46.38 49 THR B N 1
ATOM 1398 C CA . THR B 1 49 ? -12.43 35.75 9.898 1 46.38 49 THR B CA 1
ATOM 1399 C C . THR B 1 49 ? -11.766 34.469 10.414 1 46.38 49 THR B C 1
ATOM 1401 O O . THR B 1 49 ? -11.32 34.438 11.562 1 46.38 49 THR B O 1
ATOM 1404 N N . GLN B 1 50 ? -12.352 33.281 10.234 1 52.12 50 GLN B N 1
ATOM 1405 C CA . GLN B 1 50 ? -11.391 32.188 10.406 1 52.12 50 GLN B CA 1
ATOM 1406 C C . GLN B 1 50 ? -9.953 32.719 10.305 1 52.12 50 GLN B C 1
ATOM 1408 O O . GLN B 1 50 ? -9.508 33.125 9.227 1 52.12 50 GLN B O 1
ATOM 1413 N N . ASP B 1 51 ? -9.5 33.344 11.281 1 57.62 51 ASP B N 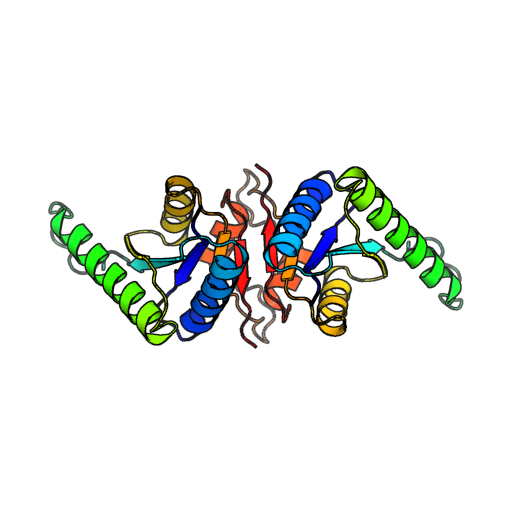1
ATOM 1414 C CA . ASP B 1 51 ? -8.25 34.125 11.289 1 57.62 51 ASP B CA 1
ATOM 1415 C C . ASP B 1 51 ? -7.043 33.188 11.117 1 57.62 51 ASP B C 1
ATOM 1417 O O . ASP B 1 51 ? -7.016 32.094 11.656 1 57.62 51 ASP B O 1
ATOM 1421 N N . SER B 1 52 ? -6.211 33.438 10.055 1 65.56 52 SER B N 1
ATOM 1422 C CA . SER B 1 52 ? -4.902 32.844 9.781 1 65.56 52 SER B CA 1
ATOM 1423 C C . SER B 1 52 ? -4.246 32.344 11.062 1 65.56 52 SER B C 1
ATOM 1425 O O . SER B 1 52 ? -3.514 31.344 11.039 1 65.56 52 SER B O 1
ATOM 1427 N N . GLU B 1 53 ? -4.742 32.875 12.203 1 71.31 53 GLU B N 1
ATOM 1428 C CA . GLU B 1 53 ? -4.109 32.5 13.469 1 71.31 53 GLU B CA 1
ATOM 1429 C C . GLU B 1 53 ? -4.625 31.156 13.969 1 71.31 53 GLU B C 1
ATOM 1431 O O . GLU B 1 53 ? -3.869 30.375 14.539 1 71.31 53 GLU B O 1
ATOM 1436 N N . ASP B 1 54 ? -5.906 30.875 13.672 1 76.62 54 ASP B N 1
ATOM 1437 C CA . ASP B 1 54 ? -6.504 29.641 14.141 1 76.62 54 ASP B CA 1
ATOM 1438 C C . ASP B 1 54 ? -5.965 28.438 13.359 1 76.62 54 ASP B C 1
ATOM 1440 O O . ASP B 1 54 ? -5.684 27.391 13.945 1 76.62 54 ASP B O 1
ATOM 1444 N N . VAL B 1 55 ? -5.695 28.75 12.102 1 80.5 55 VAL B N 1
ATOM 1445 C CA . VAL B 1 55 ? -5.172 27.688 11.258 1 80.5 55 VAL B CA 1
ATOM 1446 C C . VAL B 1 55 ? -3.721 27.391 11.633 1 80.5 55 VAL B C 1
ATOM 1448 O O . VAL B 1 55 ? -3.312 26.219 11.688 1 80.5 55 VAL B O 1
ATOM 1451 N N . ASP B 1 56 ? -3.062 28.406 11.938 1 86.88 56 ASP B N 1
ATOM 1452 C CA . ASP B 1 56 ? -1.661 28.25 12.312 1 86.88 56 ASP B CA 1
ATOM 1453 C C . ASP B 1 56 ? -1.529 27.469 13.617 1 86.88 56 ASP B C 1
ATOM 1455 O O . ASP B 1 56 ? -0.649 26.609 13.75 1 86.88 56 ASP B O 1
ATOM 1459 N N . GLU B 1 57 ? -2.467 27.797 14.523 1 89.38 57 GLU B N 1
ATOM 1460 C CA . GLU B 1 57 ? -2.439 27.094 15.805 1 89.38 57 GLU B CA 1
ATOM 1461 C C . GLU B 1 57 ? -2.818 25.625 15.633 1 89.38 57 GLU B C 1
ATOM 1463 O O . GLU B 1 57 ? -2.205 24.734 16.234 1 89.38 57 GLU B O 1
ATOM 1468 N N . ALA B 1 58 ? -3.77 25.391 14.836 1 91.75 58 ALA B N 1
ATOM 1469 C CA . ALA B 1 58 ? -4.207 24.031 14.586 1 91.75 58 ALA B CA 1
ATOM 1470 C C . ALA B 1 58 ? -3.115 23.219 13.898 1 91.75 58 ALA B C 1
ATOM 1472 O O . ALA B 1 58 ? -2.904 22.047 14.219 1 91.75 58 ALA B O 1
ATOM 1473 N N . SER B 1 59 ? -2.436 23.875 12.977 1 95 59 SER B N 1
ATOM 1474 C CA . SER B 1 59 ? -1.341 23.219 12.266 1 95 59 SER B CA 1
ATOM 1475 C C . SER B 1 59 ? -0.189 22.891 13.203 1 95 59 SER B C 1
ATOM 1477 O O . SER B 1 59 ? 0.388 21.797 13.133 1 95 59 SER B O 1
ATOM 1479 N N . ARG B 1 60 ? 0.092 23.812 14.055 1 96 60 ARG B N 1
ATOM 1480 C CA . ARG B 1 60 ? 1.16 23.578 15.023 1 96 60 ARG B CA 1
ATOM 1481 C C . ARG B 1 60 ? 0.806 22.438 15.977 1 96 60 ARG B C 1
ATOM 1483 O O . ARG B 1 60 ? 1.658 21.609 16.312 1 96 60 ARG B O 1
ATOM 1490 N N . ALA B 1 61 ? -0.469 22.469 16.422 1 95.44 61 ALA B N 1
ATOM 1491 C CA . ALA B 1 61 ? -0.926 21.391 17.297 1 95.44 61 ALA B CA 1
ATOM 1492 C C . ALA B 1 61 ? -0.821 20.031 16.594 1 95.44 61 ALA B C 1
ATOM 1494 O O . ALA B 1 61 ? -0.376 19.047 17.188 1 95.44 61 ALA B O 1
ATOM 1495 N N . ALA B 1 62 ? -1.179 20.031 15.336 1 97.38 62 ALA B N 1
ATOM 1496 C CA . ALA B 1 62 ? -1.095 18.797 14.547 1 97.38 62 ALA B CA 1
ATOM 1497 C C . ALA B 1 62 ? 0.357 18.359 14.359 1 97.38 62 ALA B C 1
ATOM 1499 O O . ALA B 1 62 ? 0.671 17.172 14.43 1 97.38 62 ALA B O 1
ATOM 1500 N N . GLU B 1 63 ? 1.212 19.297 14.094 1 98.25 63 GLU B N 1
ATOM 1501 C CA . GLU B 1 63 ? 2.637 19.016 13.945 1 98.25 63 GLU B CA 1
ATOM 1502 C C . GLU B 1 63 ? 3.209 18.406 15.219 1 98.25 63 GLU B C 1
ATOM 1504 O O . GLU B 1 63 ? 4.027 17.484 15.164 1 98.25 63 GLU B O 1
ATOM 1509 N N . GLU B 1 64 ? 2.785 18.953 16.328 1 97.94 64 GLU B N 1
ATOM 1510 C CA . GLU B 1 64 ? 3.26 18.438 17.609 1 97.94 64 GLU B CA 1
ATOM 1511 C C . GLU B 1 64 ? 2.842 16.984 17.812 1 97.94 64 GLU B C 1
ATOM 1513 O O . GLU B 1 64 ? 3.619 16.172 18.312 1 97.94 64 GLU B O 1
ATOM 1518 N N . VAL B 1 65 ? 1.65 16.672 17.438 1 97.69 65 VAL B N 1
ATOM 1519 C CA . VAL B 1 65 ? 1.174 15.289 17.516 1 97.69 65 VAL B CA 1
ATOM 1520 C C . VAL B 1 65 ? 2.066 14.383 16.672 1 97.69 65 VAL B C 1
ATOM 1522 O O . VAL B 1 65 ? 2.52 13.336 17.141 1 97.69 65 VAL B O 1
ATOM 1525 N N . ALA B 1 66 ? 2.369 14.805 15.438 1 98.56 66 ALA B N 1
ATOM 1526 C CA . ALA B 1 66 ? 3.236 14.039 14.547 1 98.56 66 ALA B CA 1
ATOM 1527 C C . ALA B 1 66 ? 4.625 13.859 15.148 1 98.56 66 ALA B C 1
ATOM 1529 O O . ALA B 1 66 ? 5.199 12.773 15.094 1 98.56 66 ALA B O 1
ATOM 1530 N N . ARG B 1 67 ? 5.098 14.938 15.719 1 98.62 67 ARG B N 1
ATOM 1531 C CA . ARG B 1 67 ? 6.426 14.922 16.328 1 98.62 67 ARG B CA 1
ATOM 1532 C C . ARG B 1 67 ? 6.488 13.945 17.5 1 98.62 67 ARG B C 1
ATOM 1534 O O . ARG B 1 67 ? 7.422 13.148 17.594 1 98.62 67 ARG B O 1
ATOM 1541 N N . GLU B 1 68 ? 5.496 14.039 18.344 1 98.31 68 GLU B N 1
ATOM 1542 C CA . GLU B 1 68 ? 5.449 13.164 19.5 1 98.31 68 GLU B CA 1
ATOM 1543 C C . GLU B 1 68 ? 5.395 11.695 19.094 1 98.31 68 GLU B C 1
ATOM 1545 O O . GLU B 1 68 ? 6.082 10.859 19.672 1 98.31 68 GLU B O 1
ATOM 1550 N N . ILE B 1 69 ? 4.605 11.391 18.172 1 98.31 69 ILE B N 1
ATOM 1551 C CA . ILE B 1 69 ? 4.469 10.023 17.688 1 98.31 69 ILE B CA 1
ATOM 1552 C C . ILE B 1 69 ? 5.793 9.547 17.094 1 98.31 69 ILE B C 1
AT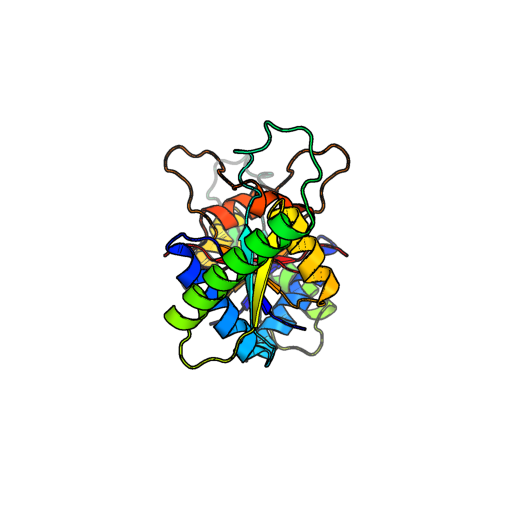OM 1554 O O . ILE B 1 69 ? 6.254 8.445 17.391 1 98.31 69 ILE B O 1
ATOM 1558 N N . GLY B 1 70 ? 6.406 10.367 16.234 1 98.5 70 GLY B N 1
ATOM 1559 C CA . GLY B 1 70 ? 7.688 10.016 15.641 1 98.5 70 GLY B CA 1
ATOM 1560 C C . GLY B 1 70 ? 8.766 9.75 16.672 1 98.5 70 GLY B C 1
ATOM 1561 O O . GLY B 1 70 ? 9.516 8.773 16.578 1 98.5 70 GLY B O 1
ATOM 1562 N N . GLN B 1 71 ? 8.797 10.641 17.641 1 98.44 71 GLN B N 1
ATOM 1563 C CA . GLN B 1 71 ? 9.812 10.531 18.688 1 98.44 71 GLN B CA 1
ATOM 1564 C C . GLN B 1 71 ? 9.602 9.273 19.531 1 98.44 71 GLN B C 1
ATOM 1566 O O . GLN B 1 71 ? 10.562 8.617 19.938 1 98.44 71 GLN B O 1
ATOM 1571 N N . ARG B 1 72 ? 8.375 8.977 19.781 1 97.94 72 ARG B N 1
ATOM 1572 C CA . ARG B 1 72 ? 8.047 7.789 20.562 1 97.94 72 ARG B CA 1
ATOM 1573 C C . ARG B 1 72 ? 8.383 6.516 19.797 1 97.94 72 ARG B C 1
ATOM 1575 O O . ARG B 1 72 ? 8.938 5.57 20.359 1 97.94 72 ARG B O 1
ATOM 1582 N N . VAL B 1 73 ? 8.141 6.5 18.578 1 97.88 73 VAL B N 1
ATOM 1583 C CA . VAL B 1 73 ? 8.227 5.277 17.781 1 97.88 73 VAL B CA 1
ATOM 1584 C C . VAL B 1 73 ? 9.633 5.121 17.219 1 97.88 73 VAL B C 1
ATOM 1586 O O . VAL B 1 73 ? 10.141 4.004 17.094 1 97.88 73 VAL B O 1
ATOM 1589 N N . GLN B 1 74 ? 10.172 6.227 16.844 1 97.81 74 GLN B N 1
ATOM 1590 C CA . GLN B 1 74 ? 11.5 6.242 16.234 1 97.81 74 GLN B CA 1
ATOM 1591 C C . GLN B 1 74 ? 12.398 7.277 16.906 1 97.81 74 GLN B C 1
ATOM 1593 O O . GLN B 1 74 ? 12.828 8.242 16.266 1 97.81 74 GLN B O 1
ATOM 1598 N N . PRO B 1 75 ? 12.812 7.047 18.078 1 97.44 75 PRO B N 1
ATOM 1599 C CA . PRO B 1 75 ? 13.523 8.07 18.859 1 97.44 75 PRO B CA 1
ATOM 1600 C C . PRO B 1 75 ? 14.898 8.398 18.281 1 97.44 75 PRO B C 1
ATOM 1602 O O . PRO B 1 75 ? 15.391 9.516 18.453 1 97.44 75 PRO B O 1
ATOM 1605 N N . ASP B 1 76 ? 15.461 7.508 17.5 1 97.06 76 ASP B N 1
ATOM 1606 C CA . ASP B 1 76 ? 16.828 7.719 17.031 1 97.06 76 ASP B CA 1
ATOM 1607 C C . ASP B 1 76 ? 16.859 8.047 15.547 1 97.06 76 ASP B C 1
ATOM 1609 O O . ASP B 1 76 ? 17.922 8.102 14.938 1 97.06 76 ASP B O 1
ATOM 1613 N N . ARG B 1 77 ? 15.688 8.211 15 1 96.81 77 ARG B N 1
ATOM 1614 C CA . ARG B 1 77 ? 15.625 8.469 13.562 1 96.81 77 ARG B CA 1
ATOM 1615 C C . ARG B 1 77 ? 15.273 9.93 13.289 1 96.81 77 ARG B C 1
ATOM 1617 O O . ARG B 1 77 ? 14.414 10.5 13.953 1 96.81 77 ARG B O 1
ATOM 1624 N N . SER B 1 78 ? 16.016 10.453 12.344 1 98.06 78 SER B N 1
ATOM 1625 C CA . SER B 1 78 ? 15.602 11.758 11.852 1 98.06 78 SER B CA 1
ATOM 1626 C C . SER B 1 78 ? 14.336 11.656 11.008 1 98.06 78 SER B C 1
ATOM 1628 O O . SER B 1 78 ? 14.18 10.727 10.219 1 98.06 78 SER B O 1
ATOM 1630 N N . PHE B 1 79 ? 13.477 12.586 11.227 1 98.81 79 PHE B N 1
ATOM 1631 C CA . PHE B 1 79 ? 12.25 12.688 10.445 1 98.81 79 PHE B CA 1
ATOM 1632 C C . PHE B 1 79 ? 11.711 14.109 10.461 1 98.81 79 PHE B C 1
ATOM 1634 O O . PHE B 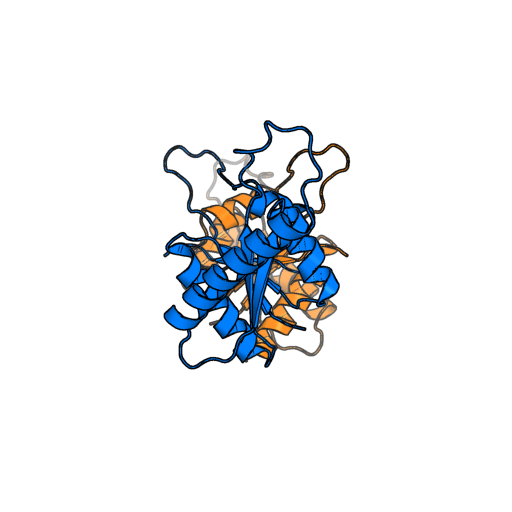1 79 ? 12.102 14.914 11.305 1 98.81 79 PHE B O 1
ATOM 1641 N N . ASP B 1 80 ? 10.82 14.398 9.5 1 98.81 80 ASP B N 1
ATOM 1642 C CA . ASP B 1 80 ? 10.062 15.648 9.5 1 98.81 80 ASP B CA 1
ATOM 1643 C C . ASP B 1 80 ? 8.641 15.43 10.016 1 98.81 80 ASP B C 1
ATOM 1645 O O . ASP B 1 80 ? 7.941 14.523 9.562 1 98.81 80 ASP B O 1
ATOM 1649 N N . ALA B 1 81 ? 8.336 16.219 11 1 98.81 81 ALA B N 1
ATOM 1650 C CA . ALA B 1 81 ? 6.949 16.234 11.461 1 98.81 81 ALA B CA 1
ATOM 1651 C C . ALA B 1 81 ? 6.145 17.312 10.75 1 98.81 81 ALA B C 1
ATOM 1653 O O . ALA B 1 81 ? 6.539 18.484 10.734 1 98.81 81 ALA B O 1
ATOM 1654 N N . ILE B 1 82 ? 5.035 16.859 10.164 1 98.75 82 ILE B N 1
ATOM 1655 C CA . ILE B 1 82 ? 4.211 17.781 9.383 1 98.75 82 ILE B CA 1
ATOM 1656 C C . ILE B 1 82 ? 2.805 17.844 9.977 1 98.75 82 ILE B C 1
ATOM 1658 O O . ILE B 1 82 ? 2.189 16.797 10.234 1 98.75 82 ILE B O 1
ATOM 1662 N N . GLY B 1 83 ? 2.357 19.016 10.289 1 98.31 83 GLY B N 1
ATOM 1663 C CA . GLY B 1 83 ? 0.986 19.266 10.703 1 98.31 83 GLY B CA 1
ATOM 1664 C C . GLY B 1 83 ? 0.165 19.984 9.656 1 98.31 83 GLY B C 1
ATOM 1665 O O . GLY B 1 83 ? 0.54 21.062 9.195 1 98.31 83 GLY B O 1
ATOM 1666 N N . LEU B 1 84 ? -0.92 19.328 9.258 1 97.56 84 LEU B N 1
ATOM 1667 C CA . LEU B 1 84 ? -1.84 19.922 8.297 1 97.56 84 LEU B CA 1
ATOM 1668 C C . LEU B 1 84 ? -3.225 20.109 8.914 1 97.56 84 LEU B C 1
ATOM 1670 O O . LEU B 1 84 ? -3.516 19.547 9.977 1 97.56 84 LEU B O 1
ATOM 1674 N N . VAL B 1 85 ? -4.074 20.938 8.281 1 96.19 85 VAL B N 1
ATOM 1675 C CA . VAL B 1 85 ? -5.418 21.188 8.781 1 96.19 85 VAL B CA 1
ATOM 1676 C C . VAL B 1 85 ? -6.426 21.062 7.645 1 96.19 85 VAL B C 1
ATOM 1678 O O . VAL B 1 85 ? -6.242 21.641 6.57 1 96.19 85 VAL B O 1
ATOM 1681 N N . GLY B 1 86 ? -7.445 20.297 7.859 1 95.31 86 GLY B N 1
ATOM 1682 C CA . GLY B 1 86 ? -8.477 20.109 6.852 1 95.31 86 GLY B CA 1
ATOM 1683 C C . GLY B 1 86 ? -8.938 18.672 6.734 1 95.31 86 GLY B C 1
ATOM 1684 O O . GLY B 1 86 ? -8.984 17.938 7.73 1 95.31 86 GLY B O 1
ATOM 1685 N N . ASN B 1 87 ? -9.477 18.375 5.586 1 93.75 87 ASN B N 1
ATOM 1686 C CA . ASN B 1 87 ? -9.844 16.984 5.312 1 93.75 87 ASN B CA 1
ATOM 1687 C C . ASN B 1 87 ? -8.617 16.094 5.172 1 93.75 87 ASN B C 1
ATOM 1689 O O . ASN B 1 87 ? -7.754 16.344 4.328 1 93.75 87 ASN B O 1
ATOM 1693 N N . PRO B 1 88 ? -8.594 15.156 5.945 1 95.31 88 PRO B N 1
ATOM 1694 C CA . PRO B 1 88 ? -7.363 14.359 5.992 1 95.31 88 PRO B CA 1
ATOM 1695 C C . PRO B 1 88 ? -6.973 13.797 4.625 1 95.31 88 PRO B C 1
ATOM 1697 O O . PRO B 1 88 ? -5.816 13.914 4.215 1 95.31 88 PRO B O 1
ATOM 1700 N N . ALA B 1 89 ? -7.887 13.258 3.918 1 94.44 89 ALA B N 1
ATOM 1701 C CA . ALA B 1 89 ? -7.559 12.664 2.625 1 94.44 89 ALA B CA 1
ATOM 1702 C C . ALA B 1 89 ? -7.074 13.727 1.641 1 94.44 89 ALA B C 1
ATOM 1704 O O . ALA B 1 89 ? -6.062 13.539 0.96 1 94.44 89 ALA B O 1
ATOM 1705 N N . GLU B 1 90 ? -7.766 14.836 1.581 1 95.88 90 GLU B N 1
ATOM 1706 C CA . GLU B 1 90 ? -7.406 15.914 0.666 1 95.88 90 GLU B CA 1
ATOM 1707 C C . GLU B 1 90 ? -6.027 16.484 0.993 1 95.88 90 GLU B C 1
ATOM 1709 O O . GLU B 1 90 ? -5.211 16.703 0.095 1 95.88 90 GLU B O 1
ATOM 1714 N N . GLU B 1 91 ? -5.816 16.656 2.242 1 97.5 91 GLU B N 1
ATOM 1715 C CA . GLU B 1 91 ? -4.543 17.219 2.678 1 97.5 91 GLU B CA 1
ATOM 1716 C C . GLU B 1 91 ? -3.391 16.25 2.402 1 97.5 91 GLU B C 1
ATOM 1718 O O . GLU B 1 91 ? -2.318 16.672 1.959 1 97.5 91 GLU B O 1
ATOM 1723 N N . LEU B 1 92 ? -3.617 15.008 2.648 1 98.06 92 LEU B N 1
ATOM 1724 C CA . LEU B 1 92 ? -2.576 14.008 2.434 1 98.06 92 LEU B CA 1
ATOM 1725 C C . LEU B 1 92 ? -2.246 13.875 0.951 1 98.06 92 LEU B C 1
ATOM 1727 O O . LEU B 1 92 ? -1.077 13.758 0.579 1 98.06 92 LEU B O 1
ATOM 1731 N N . ILE B 1 93 ? -3.266 13.906 0.125 1 97 93 ILE B N 1
ATOM 1732 C CA . ILE B 1 93 ? -3.061 13.805 -1.316 1 97 93 ILE B CA 1
ATOM 1733 C C . ILE B 1 93 ? -2.285 15.023 -1.812 1 97 93 ILE B C 1
ATOM 1735 O O . ILE B 1 93 ? -1.293 14.883 -2.531 1 97 93 ILE B O 1
ATOM 1739 N N . ALA B 1 94 ? -2.686 16.203 -1.404 1 98.12 94 ALA B N 1
ATOM 1740 C CA . ALA B 1 94 ? -2.027 17.438 -1.816 1 98.12 94 ALA B CA 1
ATOM 1741 C C . ALA B 1 94 ? -0.573 17.453 -1.353 1 98.12 94 ALA B C 1
ATOM 1743 O O . ALA B 1 94 ? 0.327 17.797 -2.131 1 98.12 94 ALA B O 1
ATOM 1744 N N . TYR B 1 95 ? -0.381 17.078 -0.148 1 98.44 95 TYR B N 1
ATOM 1745 C CA . TYR B 1 95 ? 0.969 17.109 0.404 1 98.44 95 TYR B CA 1
ATOM 1746 C C . TYR B 1 95 ? 1.874 16.109 -0.304 1 98.44 95 TYR B C 1
ATOM 1748 O O . TYR B 1 95 ? 3.027 16.422 -0.612 1 98.44 95 TYR B O 1
ATOM 1756 N N . SER B 1 96 ? 1.356 14.906 -0.5 1 98 96 SER B N 1
ATOM 1757 C CA . SER B 1 96 ? 2.15 13.867 -1.153 1 98 96 SER B CA 1
ATOM 1758 C C . SER B 1 96 ? 2.557 14.289 -2.562 1 98 96 SER B C 1
ATOM 1760 O O . SER B 1 96 ? 3.643 13.945 -3.031 1 98 96 SER B O 1
ATOM 1762 N N . GLN B 1 97 ? 1.688 15 -3.236 1 96.75 97 GLN B N 1
ATOM 1763 C CA . GLN B 1 97 ? 2.01 15.531 -4.559 1 96.75 97 GLN B CA 1
ATOM 1764 C C . GLN B 1 97 ? 3.068 16.625 -4.465 1 96.75 97 GLN B C 1
ATOM 1766 O O . GLN B 1 97 ? 4.035 16.625 -5.23 1 96.75 97 GLN B O 1
ATOM 1771 N N . GLU B 1 98 ? 2.871 17.5 -3.555 1 97.75 98 GLU B N 1
ATOM 1772 C CA . GLU B 1 98 ? 3.756 18.656 -3.387 1 97.75 98 GLU B CA 1
ATOM 1773 C C . GLU B 1 98 ? 5.184 18.203 -3.084 1 97.75 98 GLU B C 1
ATOM 1775 O O . GLU B 1 98 ? 6.141 18.75 -3.643 1 97.75 98 GLU B O 1
ATOM 1780 N N . CYS B 1 99 ? 5.359 17.25 -2.223 1 98.12 99 CYS B N 1
ATOM 1781 C CA . CYS B 1 99 ? 6.699 16.828 -1.812 1 98.12 99 CYS B CA 1
ATOM 1782 C C . CYS B 1 99 ? 7.211 15.688 -2.678 1 98.12 99 CYS B C 1
ATOM 1784 O O . CYS B 1 99 ? 8.281 15.133 -2.416 1 98.12 99 CYS B O 1
ATOM 1786 N N . ASP B 1 100 ? 6.359 15.32 -3.705 1 97.75 100 ASP B N 1
ATOM 1787 C CA . ASP B 1 100 ? 6.711 14.219 -4.594 1 97.75 100 ASP B CA 1
ATOM 1788 C C . ASP B 1 100 ? 7.02 12.953 -3.801 1 97.75 100 ASP B C 1
ATOM 1790 O O . ASP B 1 100 ? 8.07 12.336 -3.99 1 97.75 100 ASP B O 1
ATOM 1794 N N . ALA B 1 101 ? 6.078 12.547 -2.932 1 98.38 101 ALA B N 1
ATOM 1795 C CA . ALA B 1 101 ? 6.258 11.391 -2.057 1 98.38 101 ALA B CA 1
ATOM 1796 C C . ALA B 1 101 ? 6.441 10.109 -2.869 1 98.38 101 ALA B C 1
ATOM 1798 O O . ALA B 1 101 ? 5.777 9.914 -3.891 1 98.38 101 ALA B O 1
ATOM 1799 N N . GLU B 1 102 ? 7.305 9.266 -2.365 1 98 102 GLU B N 1
ATOM 1800 C CA . GLU B 1 102 ? 7.457 7.949 -2.973 1 98 102 GLU B CA 1
ATOM 1801 C C . GLU B 1 102 ? 6.285 7.039 -2.613 1 98 102 GLU B C 1
ATOM 1803 O O . GLU B 1 102 ? 5.793 6.289 -3.459 1 98 102 GLU B O 1
ATOM 1808 N N . TYR B 1 103 ? 5.84 7.117 -1.397 1 98.25 103 TYR B N 1
ATOM 1809 C CA . TYR B 1 103 ? 4.707 6.363 -0.871 1 98.25 103 TYR B CA 1
ATOM 1810 C C . TYR B 1 103 ? 3.936 7.188 0.153 1 98.25 103 TYR B C 1
ATOM 1812 O O . TYR B 1 103 ? 4.492 8.094 0.778 1 98.25 103 TYR B O 1
ATOM 1820 N N . ILE B 1 104 ? 2.646 6.859 0.247 1 98.5 104 ILE B N 1
ATOM 1821 C CA . ILE B 1 104 ? 1.849 7.199 1.42 1 98.5 104 ILE B CA 1
ATOM 1822 C C . ILE B 1 104 ? 1.569 5.941 2.236 1 98.5 104 ILE B C 1
ATOM 1824 O O . ILE B 1 104 ? 1.017 4.969 1.718 1 98.5 104 ILE B O 1
ATOM 1828 N N . VAL B 1 105 ? 1.948 5.941 3.471 1 98.56 105 VAL B N 1
ATOM 1829 C CA . VAL B 1 105 ? 1.718 4.805 4.355 1 98.56 105 VAL B CA 1
ATOM 1830 C C . VAL B 1 105 ? 0.585 5.125 5.324 1 98.56 105 VAL B C 1
ATOM 1832 O O . VAL B 1 105 ? 0.62 6.145 6.016 1 98.56 105 VAL B O 1
ATOM 1835 N N . ILE B 1 106 ? -0.411 4.246 5.355 1 96.88 106 ILE B N 1
ATOM 1836 C CA . ILE B 1 106 ? -1.575 4.434 6.215 1 96.88 106 ILE B CA 1
ATOM 1837 C C . ILE B 1 106 ? -1.895 3.129 6.941 1 96.88 106 ILE B C 1
ATOM 1839 O O . ILE B 1 106 ? -1.39 2.064 6.57 1 96.88 106 ILE B O 1
ATOM 1843 N N . SER B 1 107 ? -2.686 3.307 7.988 1 93.62 107 SER B N 1
ATOM 1844 C CA . SER B 1 107 ? -3.15 2.115 8.695 1 93.62 107 SER B CA 1
ATOM 1845 C C . SER B 1 107 ? -4.395 1.532 8.031 1 93.62 107 SER B C 1
ATOM 1847 O O . SER B 1 107 ? -5.266 2.273 7.574 1 93.62 107 SER B O 1
ATOM 1849 N N . GLY B 1 108 ? -4.395 0.198 7.91 1 86.88 108 GLY B N 1
ATOM 1850 C CA . GLY B 1 108 ? -5.617 -0.496 7.539 1 86.88 108 GLY B CA 1
ATOM 1851 C C . GLY B 1 108 ? -6.453 -0.916 8.734 1 86.88 108 GLY B C 1
ATOM 1852 O O . GLY B 1 108 ? -6.117 -0.59 9.875 1 86.88 108 GLY B O 1
ATOM 1853 N N . ARG B 1 109 ? -7.613 -1.404 8.375 1 75.38 109 ARG B N 1
ATOM 1854 C CA . ARG B 1 109 ? -8.5 -1.964 9.391 1 75.38 109 ARG B CA 1
ATOM 1855 C C . ARG B 1 109 ? -8.859 -3.41 9.062 1 75.38 109 ARG B C 1
ATOM 1857 O O . ARG B 1 109 ? -8.891 -3.803 7.895 1 75.38 109 ARG B O 1
ATOM 1864 N N . LYS B 1 110 ? -8.859 -4.156 10.109 1 72.25 110 LYS B N 1
ATOM 1865 C CA . LYS B 1 110 ? -9.328 -5.527 9.898 1 72.25 110 LYS B CA 1
ATOM 1866 C C . LYS B 1 110 ? -10.852 -5.598 9.922 1 72.25 110 LYS B C 1
ATOM 1868 O O . LYS B 1 110 ? -11.508 -4.781 10.57 1 72.25 110 LYS B O 1
ATOM 1873 N N . LYS B 1 111 ? -11.344 -6.508 9.047 1 65.56 111 LYS B N 1
ATOM 1874 C CA . LYS B 1 111 ? -12.781 -6.738 8.93 1 65.56 111 LYS B CA 1
ATOM 1875 C C . LYS B 1 111 ? -13.414 -6.918 10.305 1 65.56 111 LYS B C 1
ATOM 1877 O O . LYS B 1 111 ? -12.852 -7.59 11.172 1 65.56 111 LYS B O 1
ATOM 1882 N N . SER B 1 112 ? -14.453 -5.984 10.422 1 62.22 112 SER B N 1
ATOM 1883 C CA . SER B 1 112 ? -15.258 -6.262 11.602 1 62.22 112 SER B CA 1
ATOM 1884 C C . SER B 1 112 ? -16.031 -7.574 11.453 1 62.22 112 SER B C 1
ATOM 1886 O O . SER B 1 112 ? -16.266 -8.031 10.336 1 62.22 112 SER B O 1
ATOM 1888 N N . PRO B 1 113 ? -16.125 -8.297 12.445 1 56.25 113 PRO B N 1
ATOM 1889 C CA . PRO B 1 113 ? -16.922 -9.531 12.391 1 56.25 113 PRO B CA 1
ATOM 1890 C C . PRO B 1 113 ? -18.234 -9.352 11.633 1 56.25 113 PRO B C 1
ATOM 1892 O O . PRO B 1 113 ? -18.781 -10.32 11.094 1 56.25 113 PRO B O 1
ATOM 1895 N N . VAL B 1 114 ? -18.797 -8.219 11.633 1 56.5 114 VAL B N 1
ATOM 1896 C CA . VAL B 1 114 ? -20.125 -8.117 11.031 1 56.5 114 VAL B CA 1
ATOM 1897 C C . VAL B 1 114 ? -19.984 -7.844 9.539 1 56.5 114 VAL B C 1
ATOM 1899 O O . VAL B 1 114 ? -20.969 -7.961 8.789 1 56.5 114 VAL B O 1
ATOM 1902 N N . GLY B 1 115 ? -18.984 -8.031 8.828 1 55.34 115 GLY B N 1
ATOM 1903 C CA . GLY B 1 115 ? -18.688 -8.211 7.414 1 55.34 115 GLY B CA 1
ATOM 1904 C C . GLY B 1 115 ? -18.562 -6.898 6.656 1 55.34 115 GLY B C 1
ATOM 1905 O O . GLY B 1 115 ? -18.453 -6.891 5.43 1 55.34 115 GLY B O 1
ATOM 1906 N N . LYS B 1 116 ? -19.031 -5.754 7.262 1 52.88 116 LYS B N 1
ATOM 1907 C CA . LYS B 1 116 ? -19.172 -4.578 6.402 1 52.88 116 LYS B CA 1
ATOM 1908 C C . LYS B 1 116 ? -17.828 -3.932 6.129 1 52.88 116 LYS B C 1
ATOM 1910 O O . LYS B 1 116 ? -16.953 -3.928 6.996 1 52.88 116 LYS B O 1
ATOM 1915 N N . ALA B 1 117 ? -17.516 -3.945 4.852 1 56.88 117 ALA B N 1
ATOM 1916 C CA . ALA B 1 117 ? -16.312 -3.336 4.32 1 56.88 117 ALA B CA 1
ATOM 1917 C C . ALA B 1 117 ? -16.094 -1.939 4.898 1 56.88 117 ALA B C 1
ATOM 1919 O O . ALA B 1 117 ? -16.891 -1.034 4.664 1 56.88 117 ALA B O 1
ATOM 1920 N N . LEU B 1 118 ? -15.547 -1.767 6.168 1 60.28 118 LEU B N 1
ATOM 1921 C CA . LEU B 1 118 ? -15.484 -0.489 6.871 1 60.28 118 LEU B CA 1
ATOM 1922 C C . LEU B 1 118 ? -14.188 0.241 6.559 1 60.28 118 LEU B C 1
ATOM 1924 O O . LEU B 1 118 ? -13.234 0.189 7.344 1 60.28 118 LEU B O 1
ATOM 1928 N N . PHE B 1 119 ? -14.07 0.388 5.047 1 70.38 119 PHE B N 1
ATOM 1929 C CA . PHE B 1 119 ? -12.922 1.287 4.93 1 70.38 119 PHE B CA 1
ATOM 1930 C C . PHE B 1 119 ? -13.289 2.691 5.398 1 70.38 119 PHE B C 1
ATOM 1932 O O . PHE B 1 119 ? -14.406 3.158 5.16 1 70.38 119 PHE B O 1
ATOM 1939 N N . GLY B 1 120 ? -12.508 3.16 6.207 1 75.88 120 GLY B N 1
ATOM 1940 C CA . GLY B 1 120 ? -12.711 4.555 6.566 1 75.88 120 GLY B CA 1
ATOM 1941 C C . GLY B 1 120 ? -12.641 5.492 5.375 1 75.88 120 GLY B C 1
ATOM 1942 O O . GLY B 1 120 ? -12.133 5.125 4.316 1 75.88 120 GLY B O 1
ATOM 1943 N N . SER B 1 121 ? -13.18 6.566 5.504 1 81.5 121 SER B N 1
ATOM 1944 C CA . SER B 1 121 ? -13.32 7.562 4.445 1 81.5 121 SER B CA 1
ATOM 1945 C C . SER B 1 121 ? -11.953 8.016 3.932 1 81.5 121 SER B C 1
ATOM 1947 O O . SER B 1 121 ? -11.781 8.25 2.734 1 81.5 121 SER B O 1
ATOM 1949 N N . VAL B 1 122 ? -10.977 8.102 4.828 1 87.62 122 VAL B N 1
ATOM 1950 C CA . VAL B 1 122 ? -9.664 8.586 4.422 1 87.62 122 VAL B CA 1
ATOM 1951 C C . VAL B 1 122 ? -8.977 7.547 3.539 1 87.62 122 VAL B C 1
ATOM 1953 O O . VAL B 1 122 ? -8.461 7.871 2.467 1 87.62 122 VAL B O 1
ATOM 1956 N N . THR B 1 123 ? -9.039 6.324 3.99 1 88.69 123 THR B N 1
ATOM 1957 C CA . THR B 1 123 ? -8.43 5.242 3.227 1 88.69 123 THR B CA 1
ATOM 1958 C C . THR B 1 123 ? -9.078 5.121 1.851 1 88.69 123 THR B C 1
ATOM 1960 O O . THR B 1 123 ? -8.383 5.047 0.835 1 88.69 123 THR B O 1
ATOM 1963 N N . GLN B 1 124 ? -10.312 5.148 1.839 1 85.31 124 GLN B N 1
ATOM 1964 C CA . GLN B 1 124 ? -11.031 5.031 0.575 1 85.31 124 GLN B CA 1
ATOM 1965 C C . GLN B 1 124 ? -10.664 6.168 -0.375 1 85.31 124 GLN B C 1
ATOM 1967 O O . GLN B 1 124 ? -10.391 5.934 -1.554 1 85.31 124 GLN B O 1
ATOM 1972 N N . SER B 1 125 ? -10.695 7.348 0.186 1 87.81 125 SER B N 1
ATOM 1973 C CA . SER B 1 125 ? -10.391 8.516 -0.639 1 87.81 125 SER B CA 1
ATOM 1974 C C . SER B 1 125 ? -8.969 8.445 -1.188 1 87.81 125 SER B C 1
ATOM 1976 O O . SER B 1 125 ? -8.734 8.758 -2.357 1 87.81 125 SER B O 1
ATOM 1978 N N . LEU B 1 126 ? -8.055 8.039 -0.404 1 91.38 126 LEU B N 1
ATOM 1979 C CA . LEU B 1 126 ? -6.668 7.918 -0.848 1 91.38 126 LEU B CA 1
ATOM 1980 C C . LEU B 1 126 ? -6.543 6.883 -1.961 1 91.38 126 LEU B C 1
ATOM 1982 O O . LEU B 1 126 ? -5.906 7.141 -2.984 1 91.38 126 LEU B O 1
ATOM 1986 N N . LEU B 1 127 ? -7.199 5.785 -1.797 1 88.69 127 LEU B N 1
ATOM 1987 C CA . LEU B 1 127 ? -7.047 4.676 -2.73 1 88.69 127 LEU B CA 1
ATOM 1988 C C . LEU B 1 127 ? -7.738 4.984 -4.055 1 88.69 127 LEU B C 1
ATOM 1990 O O . LEU B 1 127 ? -7.41 4.387 -5.082 1 88.69 127 LEU B O 1
ATOM 1994 N N . LEU B 1 128 ? -8.633 5.934 -4.008 1 86.94 128 LEU B N 1
ATOM 1995 C CA . LEU B 1 128 ? -9.375 6.25 -5.223 1 86.94 128 LEU B CA 1
ATOM 1996 C C . LEU B 1 128 ? -8.789 7.48 -5.91 1 86.94 128 LEU B C 1
ATOM 1998 O O . LEU B 1 128 ? -9.055 7.719 -7.09 1 86.94 128 LEU B O 1
ATOM 2002 N N . SER B 1 129 ? -7.977 8.25 -5.121 1 89.12 129 SER B N 1
ATOM 2003 C CA . SER B 1 129 ? -7.676 9.562 -5.688 1 89.12 129 SER B CA 1
ATOM 2004 C C . SER B 1 129 ? -6.184 9.875 -5.602 1 89.12 129 SER B C 1
ATOM 2006 O O . SER B 1 129 ? -5.699 10.797 -6.254 1 89.12 129 SER B O 1
ATOM 2008 N N . ALA B 1 130 ? -5.5 9.109 -4.801 1 91.94 130 ALA B N 1
ATOM 2009 C CA . ALA B 1 130 ? -4.074 9.398 -4.672 1 91.94 130 ALA B CA 1
ATOM 2010 C C . ALA B 1 130 ? -3.344 9.148 -5.988 1 91.94 130 ALA B C 1
ATOM 2012 O O . ALA B 1 130 ? -3.711 8.258 -6.75 1 91.94 130 ALA B O 1
ATOM 2013 N N . ASP B 1 131 ? -2.279 9.969 -6.227 1 92.56 131 ASP B N 1
ATOM 2014 C CA . ASP B 1 131 ? -1.441 9.773 -7.406 1 92.56 131 ASP B CA 1
ATOM 2015 C C . ASP B 1 131 ? -0.134 9.078 -7.047 1 92.56 131 ASP B C 1
ATOM 2017 O O . ASP B 1 131 ? 0.73 8.883 -7.902 1 92.56 131 ASP B O 1
ATOM 2021 N N . ARG B 1 132 ? -0.012 8.805 -5.793 1 95.75 132 ARG B N 1
ATOM 2022 C CA . ARG B 1 132 ? 1.144 8.078 -5.273 1 95.75 132 ARG B CA 1
ATOM 2023 C C . ARG B 1 132 ? 0.743 6.688 -4.781 1 95.75 132 ARG B C 1
ATOM 2025 O O . ARG B 1 132 ? -0.379 6.492 -4.309 1 95.75 132 ARG B O 1
ATOM 2032 N N . PRO B 1 133 ? 1.635 5.746 -4.883 1 97.06 133 PRO B N 1
ATOM 2033 C CA . PRO B 1 133 ? 1.307 4.453 -4.277 1 97.06 133 PRO B CA 1
ATOM 2034 C C . PRO B 1 133 ? 0.977 4.562 -2.791 1 97.06 133 PRO B C 1
ATOM 2036 O O . PRO B 1 133 ? 1.598 5.348 -2.074 1 97.06 133 PRO B O 1
ATOM 2039 N N . VAL B 1 134 ? -0.037 3.777 -2.377 1 96.69 134 VAL B N 1
ATOM 2040 C CA . VAL B 1 134 ? -0.465 3.773 -0.981 1 96.69 134 VAL B CA 1
ATOM 2041 C C . VAL B 1 134 ? -0.144 2.424 -0.344 1 96.69 134 VAL B C 1
ATOM 2043 O O . VAL B 1 134 ? -0.479 1.374 -0.898 1 96.69 134 VAL B O 1
ATOM 2046 N N . VAL B 1 135 ? 0.573 2.486 0.76 1 97.88 135 VAL B N 1
ATOM 2047 C CA . VAL B 1 135 ? 0.833 1.295 1.562 1 97.88 135 VAL B CA 1
ATOM 2048 C C . VAL B 1 135 ? -0.152 1.231 2.727 1 97.88 135 VAL B C 1
ATOM 2050 O O . VAL B 1 135 ? -0.229 2.16 3.535 1 97.88 135 VAL B O 1
ATOM 2053 N N . THR B 1 136 ? -0.917 0.204 2.777 1 95.81 136 THR B N 1
ATOM 2054 C CA . THR B 1 136 ? -1.805 -0.041 3.91 1 95.81 136 THR B CA 1
ATOM 2055 C C . THR B 1 136 ? -1.221 -1.103 4.836 1 95.81 136 THR B C 1
ATOM 2057 O O . THR B 1 136 ? -0.963 -2.23 4.41 1 95.81 136 THR B O 1
ATOM 2060 N N . VAL B 1 137 ? -1.015 -0.679 6.055 1 95.81 137 VAL B N 1
ATOM 2061 C CA . VAL B 1 137 ? -0.451 -1.587 7.051 1 95.81 137 VAL B CA 1
ATOM 2062 C C . VAL B 1 137 ? -1.564 -2.135 7.941 1 95.81 137 VAL B C 1
ATOM 2064 O O . VAL B 1 137 ? -2.318 -1.367 8.547 1 95.81 137 VAL B O 1
ATOM 2067 N N . MET B 1 138 ? -1.615 -3.436 7.961 1 87.25 138 MET B N 1
ATOM 2068 C CA . MET B 1 138 ? -2.678 -4.066 8.742 1 87.25 138 MET B CA 1
ATOM 2069 C C . MET B 1 138 ? -2.195 -4.391 10.148 1 87.25 138 MET B C 1
ATOM 2071 O O . MET B 1 138 ? -1.046 -4.789 10.344 1 87.25 138 MET B O 1
ATOM 2075 N N . PRO B 1 139 ? -3.189 -4.148 11.102 1 79.25 139 PRO B N 1
ATOM 2076 C CA . PRO B 1 139 ? -2.816 -4.551 12.461 1 79.25 139 PRO B CA 1
ATOM 2077 C C . PRO B 1 139 ? -2.611 -6.059 12.594 1 79.25 139 PRO B C 1
ATOM 2079 O O . PRO B 1 139 ? -3.258 -6.84 11.891 1 79.25 139 PRO B O 1
ATOM 2082 N N . GLN B 1 140 ? -1.599 -6.59 13.211 1 66.25 140 GLN B N 1
ATOM 2083 C CA . GLN B 1 140 ? -1.345 -8.008 13.43 1 66.25 140 GLN B CA 1
ATOM 2084 C C . GLN B 1 140 ? -2.238 -8.57 14.531 1 66.25 140 GLN B C 1
ATOM 2086 O O . GLN B 1 140 ? -2.652 -7.836 15.43 1 66.25 140 GLN B O 1
#

Radius of gyration: 20.92 Å; Cα contacts (8 Å, |Δi|>4): 570; chains: 2; bounding box: 39×73×41 Å

Secondary structure (DSSP, 8-state):
-PEEEEE-SSTHHHHHHHHHHHHHHHHT--EEEEEEE----GGG-S-----HHHHHHHHHHHHHHHHHHHHHH-TTS--EEEEEES-HHHHHHHHHHHTT-SEEEEE--PPPTT------HHHHHHHHH-SS-EEEEPP-/-PEEEEE-SSTHHHHHHHHHHHHHHHHT--EEEEEEE----GGG-S-----HHHHHHHHHHHHHHHHHHHHHH-TTS--EEEEEES-HHHHHHHHHHHTT-SEEEEE--PPPTT------HHHHHHHHH-SS-EEEEPP-

Organism: NCBI:txid2743089

Foldseek 3Di:
DAEEQEDDLDPQSLVSLVVSVVVCVVVVHAYEYEFEFEQPCVVVPPVDDPDPVSQVVQFVVRQVSSVVSCCVNPVPDDHHRGGHYDDSQVVVQVVCVVVVHQEYEYEDEDDDPVRDPPDDPNVVSCVVPHPHHYHYDYDD/DAEEQEDDLDPQSLVSLVVSVVVCVVVVHAYEYEFEFEQPCVVVPPVDDPDPVSQVVQFVVRQVSSVVSCCVNPVPDDHGRGGHYDDSQVVVQVVCVVVVHQEYEYEDEDDDPVRDPPDDPNVVSCVVPHPHHYHYDYDD

Nearest PDB structures (foldseek):
  2z3v-assembly1_A  TM=7.107E-01  e=5.360E-09  Thermus thermophilus HB8
  3hgm-assembly2_D  TM=6.477E-01  e=5.632E-08  Halomonas elongata
  1mjh-assembly1_A  TM=7.293E-01  e=2.658E-06  Methanocaldococcus jannaschii
  1jmv-assembly3_A  TM=6.200E-01  e=2.981E-05  Haemophilus influenzae
  2dum-assembly2_C  TM=6.348E-01  e=6.971E-05  Pyrococcus horikoshii OT3